Protein AF-0000000080632866 (afdb_homodimer)

Structure (mmCIF, N/CA/C/O backbone):
data_AF-0000000080632866-model_v1
#
loop_
_entity.id
_entity.type
_entity.pdbx_description
1 polymer 'DUF5652 domain-containing protein'
#
loop_
_atom_site.group_PDB
_atom_site.id
_atom_site.type_symbol
_atom_site.label_atom_id
_atom_site.label_alt_id
_atom_site.label_comp_id
_atom_site.label_asym_id
_atom_site.label_entity_id
_atom_site.label_seq_id
_atom_site.pdbx_PDB_ins_code
_atom_site.Cartn_x
_atom_site.Cartn_y
_atom_site.Cartn_z
_atom_site.occupancy
_atom_site.B_iso_or_equiv
_atom_site.auth_seq_id
_atom_site.auth_comp_id
_atom_site.auth_asym_id
_atom_site.auth_atom_id
_atom_site.pdbx_PDB_model_num
ATOM 1 N N . MET A 1 1 ? 4.949 -31.094 14.625 1 80.94 1 MET A N 1
ATOM 2 C CA . MET A 1 1 ? 5.113 -31.062 13.172 1 80.94 1 MET A CA 1
ATOM 3 C C . MET A 1 1 ? 3.766 -30.953 12.469 1 80.94 1 MET A C 1
ATOM 5 O O . MET A 1 1 ? 3.582 -30.109 11.594 1 80.94 1 MET A O 1
ATOM 9 N N . GLU A 1 2 ? 2.752 -31.531 13.078 1 89.69 2 GLU A N 1
ATOM 10 C CA . GLU A 1 2 ? 1.427 -31.5 12.469 1 89.69 2 GLU A CA 1
ATOM 11 C C . GLU A 1 2 ? 0.781 -30.125 12.602 1 89.69 2 GLU A C 1
ATOM 13 O O . GLU A 1 2 ? 0.167 -29.625 11.656 1 89.69 2 GLU A O 1
ATOM 18 N N . MET A 1 3 ? 1.021 -29.531 13.742 1 88.81 3 MET A N 1
ATOM 19 C CA . MET A 1 3 ? 0.455 -28.203 13.977 1 88.81 3 MET A CA 1
ATOM 20 C C . MET A 1 3 ? 1.074 -27.172 13.047 1 88.81 3 MET A C 1
ATOM 22 O O . MET A 1 3 ? 0.363 -26.359 12.469 1 88.81 3 MET A O 1
ATOM 26 N N . LEU A 1 4 ? 2.354 -27.188 12.906 1 86.12 4 LEU A N 1
ATOM 27 C CA . LEU A 1 4 ? 3.059 -26.25 12.047 1 86.12 4 LEU A CA 1
ATOM 28 C C . LEU A 1 4 ? 2.619 -26.406 10.594 1 86.12 4 LEU A C 1
ATOM 30 O O . LEU A 1 4 ? 2.477 -25.422 9.875 1 86.12 4 LEU A O 1
ATOM 34 N N . GLU A 1 5 ? 2.365 -27.625 10.227 1 89.19 5 GLU A N 1
ATOM 35 C CA . GLU A 1 5 ? 1.906 -27.891 8.867 1 89.19 5 GLU A CA 1
ATOM 36 C C . GLU A 1 5 ? 0.51 -27.328 8.633 1 89.19 5 GLU A C 1
ATOM 38 O O . GLU A 1 5 ? 0.219 -26.797 7.559 1 89.19 5 GLU A O 1
ATOM 43 N N . SER A 1 6 ? -0.252 -27.453 9.641 1 91.38 6 SER A N 1
ATOM 44 C CA . SER A 1 6 ? -1.602 -26.906 9.547 1 91.38 6 SER A CA 1
ATOM 45 C C . SER A 1 6 ? -1.576 -25.375 9.453 1 91.38 6 SER A C 1
ATOM 47 O O . SER A 1 6 ? -2.352 -24.781 8.703 1 91.38 6 SER A O 1
ATOM 49 N N . VAL A 1 7 ? -0.699 -24.766 10.156 1 87.69 7 VAL A N 1
ATOM 50 C CA . VAL A 1 7 ? -0.544 -23.312 10.141 1 87.69 7 VAL A CA 1
ATOM 51 C C . VAL A 1 7 ? -0.052 -22.859 8.766 1 87.69 7 VAL A C 1
ATOM 53 O O . VAL A 1 7 ? -0.586 -21.906 8.188 1 87.69 7 VAL A O 1
ATOM 56 N N . VAL A 1 8 ? 0.839 -23.578 8.312 1 88.38 8 VAL A N 1
ATOM 57 C CA . VAL A 1 8 ? 1.405 -23.25 7.012 1 88.38 8 VAL A CA 1
ATOM 58 C C . VAL A 1 8 ? 0.33 -23.375 5.934 1 88.38 8 VAL A C 1
ATOM 60 O O . VAL A 1 8 ? 0.218 -22.531 5.051 1 88.38 8 VAL A O 1
ATOM 63 N N . ALA A 1 9 ? -0.464 -24.406 6.02 1 90.12 9 ALA A N 1
ATOM 64 C CA . ALA A 1 9 ? -1.538 -24.625 5.055 1 90.12 9 ALA A CA 1
ATOM 65 C C . ALA A 1 9 ? -2.57 -23.5 5.113 1 90.12 9 ALA A C 1
ATOM 67 O O . ALA A 1 9 ? -3.062 -23.047 4.074 1 90.12 9 ALA A O 1
ATOM 68 N N . LEU A 1 10 ? -2.836 -23.109 6.285 1 89 10 LEU A N 1
ATOM 69 C CA . LEU A 1 10 ? -3.787 -22.016 6.473 1 89 10 LEU A CA 1
ATOM 70 C C . LEU A 1 10 ? -3.248 -20.719 5.875 1 89 10 LEU A C 1
ATOM 72 O O . LEU A 1 10 ? -3.969 -20.016 5.164 1 89 10 LEU A O 1
ATOM 76 N N . LEU A 1 11 ? -2.016 -20.422 6.117 1 89.5 11 LEU A N 1
ATOM 77 C CA . LEU A 1 11 ? -1.398 -19.203 5.59 1 89.5 11 LEU A CA 1
ATOM 78 C C . LEU A 1 11 ? -1.368 -19.234 4.066 1 89.5 11 LEU A C 1
ATOM 80 O O . LEU A 1 11 ? -1.639 -18.219 3.42 1 89.5 11 LEU A O 1
ATOM 84 N N . ASN A 1 12 ? -1.153 -20.375 3.588 1 89.88 12 ASN A N 1
ATOM 85 C CA . ASN A 1 12 ? -1.169 -20.531 2.137 1 89.88 12 ASN A CA 1
ATOM 86 C C . ASN A 1 12 ? -2.557 -20.266 1.561 1 89.88 12 ASN A C 1
ATOM 88 O O . ASN A 1 12 ? -2.695 -19.562 0.558 1 89.88 12 ASN A O 1
ATOM 92 N N . ALA A 1 13 ? -3.506 -20.797 2.217 1 90.44 13 ALA A N 1
ATOM 93 C CA . ALA A 1 13 ? -4.887 -20.672 1.759 1 90.44 13 ALA A CA 1
ATOM 94 C C . ALA A 1 13 ? -5.336 -19.203 1.782 1 90.44 13 ALA A C 1
ATOM 96 O O . ALA A 1 13 ? -6.047 -18.75 0.882 1 90.44 13 ALA A O 1
ATOM 97 N N . VAL A 1 14 ? -4.848 -18.469 2.717 1 89.31 14 VAL A N 1
ATOM 98 C CA . VAL A 1 14 ? -5.316 -17.109 2.943 1 89.31 14 VAL A CA 1
ATOM 99 C C . VAL A 1 14 ? -4.523 -16.141 2.066 1 89.31 14 VAL A C 1
ATOM 101 O O . VAL A 1 14 ? -5.098 -15.227 1.468 1 89.31 14 VAL A O 1
ATOM 104 N N . TYR A 1 15 ? -3.268 -16.359 1.931 1 91.94 15 TYR A N 1
ATOM 105 C CA . TYR A 1 15 ? -2.443 -15.289 1.382 1 91.94 15 TYR A CA 1
ATOM 106 C C . TYR A 1 15 ? -2.008 -15.609 -0.043 1 91.94 15 TYR A C 1
ATOM 108 O O . TYR A 1 15 ? -1.713 -14.703 -0.828 1 91.94 15 TYR A O 1
ATOM 116 N N . TRP A 1 16 ? -2.045 -16.938 -0.374 1 91.75 16 TRP A N 1
ATOM 117 C CA . TRP A 1 16 ? -1.505 -17.266 -1.689 1 91.75 16 TRP A CA 1
ATOM 118 C C . TRP A 1 16 ? -2.605 -17.75 -2.625 1 91.75 16 TRP A C 1
ATOM 120 O O . TRP A 1 16 ? -2.611 -17.422 -3.812 1 91.75 16 TRP A O 1
ATOM 130 N N . GLN A 1 17 ? -3.561 -18.406 -2.176 1 91.12 17 GLN A N 1
ATOM 131 C CA . GLN A 1 17 ? -4.582 -19.031 -3.008 1 91.12 17 GLN A CA 1
ATOM 132 C C . GLN A 1 17 ? -5.391 -17.984 -3.77 1 91.12 17 GLN A C 1
ATOM 134 O O . GLN A 1 17 ? -5.727 -18.188 -4.938 1 91.12 17 GLN A O 1
ATOM 139 N N . PRO A 1 18 ? -5.746 -16.875 -3.164 1 91.44 18 PRO A N 1
ATOM 140 C CA . PRO A 1 18 ? -6.461 -15.852 -3.93 1 91.44 18 PRO A CA 1
ATOM 141 C C . PRO A 1 18 ? -5.672 -15.367 -5.145 1 91.44 18 PRO A C 1
ATOM 143 O O . PRO A 1 18 ? -6.242 -15.18 -6.223 1 91.44 18 PRO A O 1
ATOM 146 N N . TRP A 1 19 ? -4.41 -15.195 -4.973 1 90.19 19 TRP A N 1
ATOM 147 C CA . TRP A 1 19 ? -3.562 -14.773 -6.082 1 90.19 19 TRP A CA 1
ATOM 148 C C . TRP A 1 19 ? -3.463 -15.875 -7.137 1 90.19 19 TRP A C 1
ATOM 150 O O . TRP A 1 19 ? -3.529 -15.594 -8.336 1 90.19 19 TRP A O 1
ATOM 160 N N . ALA A 1 20 ? -3.33 -17.125 -6.691 1 93.56 20 ALA A N 1
ATOM 161 C CA . ALA A 1 20 ? -3.271 -18.266 -7.598 1 93.56 20 ALA A CA 1
ATOM 162 C C . ALA A 1 20 ? -4.559 -18.391 -8.414 1 93.56 20 ALA A C 1
ATOM 164 O O . ALA A 1 20 ? -4.52 -18.719 -9.602 1 93.56 20 ALA A O 1
ATOM 165 N N . ALA A 1 21 ? -5.656 -18.125 -7.746 1 94.5 21 ALA A N 1
ATOM 166 C CA . ALA A 1 21 ? -6.949 -18.203 -8.422 1 94.5 21 ALA A CA 1
ATOM 167 C C . ALA A 1 21 ? -7.035 -17.172 -9.547 1 94.5 21 ALA A C 1
ATOM 169 O O . ALA A 1 21 ? -7.492 -17.484 -10.648 1 94.5 21 ALA A O 1
ATOM 170 N N . ILE A 1 22 ? -6.559 -16.031 -9.312 1 93.38 22 ILE A N 1
ATOM 171 C CA . ILE A 1 22 ? -6.578 -14.977 -10.32 1 93.38 22 ILE A CA 1
ATOM 172 C C . ILE A 1 22 ? -5.652 -15.359 -11.477 1 93.38 22 ILE A C 1
ATOM 174 O O . ILE A 1 22 ? -6.016 -15.219 -12.648 1 93.38 22 ILE A O 1
ATOM 178 N N . MET A 1 23 ? -4.52 -15.883 -11.133 1 91.5 23 MET A N 1
ATOM 179 C CA . MET A 1 23 ? -3.508 -16.219 -12.133 1 91.5 23 MET A CA 1
ATOM 180 C C . MET A 1 23 ? -3.947 -17.406 -12.977 1 91.5 23 MET A C 1
ATOM 182 O O . MET A 1 23 ? -3.4 -17.641 -14.055 1 91.5 23 MET A O 1
ATOM 186 N N . SER A 1 24 ? -4.891 -18.141 -12.453 1 94.44 24 SER A N 1
ATOM 187 C CA . SER A 1 24 ? -5.348 -19.328 -13.172 1 94.44 24 SER A CA 1
ATOM 188 C C . SER A 1 24 ? -6.395 -18.969 -14.219 1 94.44 24 SER A C 1
ATOM 190 O O . SER A 1 24 ? -6.77 -19.812 -15.039 1 94.44 24 SER A O 1
ATOM 192 N N . THR A 1 25 ? -6.871 -17.75 -14.172 1 95.19 25 THR A N 1
ATOM 193 C CA . THR A 1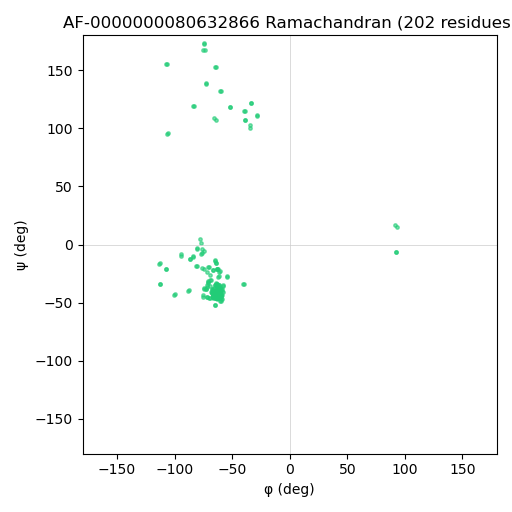 25 ? -7.797 -17.312 -15.211 1 95.19 25 THR A CA 1
ATOM 194 C C . THR A 1 25 ? -7.055 -17.062 -16.516 1 95.19 25 THR A C 1
ATOM 196 O O . THR A 1 25 ? -5.828 -17.141 -16.562 1 95.19 25 THR A O 1
ATOM 199 N N . ASP A 1 26 ? -7.73 -16.812 -17.5 1 93.88 26 ASP A N 1
ATOM 200 C CA . ASP A 1 26 ? -7.074 -16.484 -18.766 1 93.88 26 ASP A CA 1
ATOM 201 C C . ASP A 1 26 ? -6.297 -15.172 -18.656 1 93.88 26 ASP A C 1
ATOM 203 O O . ASP A 1 26 ? -6.641 -14.305 -17.844 1 93.88 26 ASP A O 1
ATOM 207 N N . PRO A 1 27 ? -5.262 -14.992 -19.438 1 91.12 27 PRO A N 1
ATOM 208 C CA . PRO A 1 27 ? -4.375 -13.836 -19.312 1 91.12 27 PRO A CA 1
ATOM 209 C C . PRO A 1 27 ? -5.117 -12.508 -19.453 1 91.12 27 PRO A C 1
ATOM 211 O O . PRO A 1 27 ? -4.758 -11.523 -18.797 1 91.12 27 PRO A O 1
ATOM 214 N N . TRP A 1 28 ? -6.105 -12.5 -20.297 1 92.31 28 TRP A N 1
ATOM 215 C CA . TRP A 1 28 ? -6.879 -11.273 -20.469 1 92.31 28 TRP A CA 1
ATOM 216 C C . TRP A 1 28 ? -7.598 -10.898 -19.172 1 92.31 28 TRP A C 1
ATOM 218 O O . TRP A 1 28 ? -7.559 -9.742 -18.75 1 92.31 28 TRP A O 1
ATOM 228 N N . THR A 1 29 ? -8.219 -11.852 -18.562 1 94.31 29 THR A N 1
ATOM 229 C CA . THR A 1 29 ? -8.945 -11.633 -17.312 1 94.31 29 THR A CA 1
ATOM 230 C C . THR A 1 29 ? -7.984 -11.273 -16.188 1 94.31 29 THR A C 1
ATOM 232 O O . THR A 1 29 ? -8.227 -10.32 -15.438 1 94.31 29 THR A O 1
ATOM 235 N N . ALA A 1 30 ? -6.891 -11.992 -16.094 1 94.44 30 ALA A N 1
ATOM 236 C CA . ALA A 1 30 ? -5.902 -11.727 -15.039 1 94.44 30 ALA A CA 1
ATOM 237 C C . ALA A 1 30 ? -5.336 -10.32 -15.164 1 94.44 30 ALA A C 1
ATOM 239 O O . ALA A 1 30 ? -5.203 -9.609 -14.172 1 94.44 30 ALA A O 1
ATOM 240 N N . ASN A 1 31 ? -5.039 -9.93 -16.406 1 93.75 31 ASN A N 1
ATOM 241 C CA . ASN A 1 31 ? -4.465 -8.609 -16.625 1 93.75 31 ASN A CA 1
ATOM 242 C C . ASN A 1 31 ? -5.488 -7.504 -16.391 1 93.75 31 ASN A C 1
ATOM 244 O O . ASN A 1 31 ? -5.141 -6.414 -15.93 1 93.75 31 ASN A O 1
ATOM 248 N N . LEU A 1 32 ? -6.746 -7.828 -16.688 1 94.69 32 LEU A N 1
ATOM 249 C CA . LEU A 1 32 ? -7.797 -6.863 -16.391 1 94.69 32 LEU A CA 1
ATOM 250 C C . LEU A 1 32 ? -7.91 -6.625 -14.891 1 94.69 32 LEU A C 1
ATOM 252 O O . LEU A 1 32 ? -8.023 -5.48 -14.453 1 94.69 32 LEU A O 1
ATOM 256 N N . VAL A 1 33 ? -7.91 -7.645 -14.086 1 94.69 33 VAL A N 1
ATOM 257 C CA . VAL A 1 33 ? -7.977 -7.535 -12.633 1 94.69 33 VAL A CA 1
ATOM 258 C C . VAL A 1 33 ? -6.785 -6.73 -12.117 1 94.69 33 VAL A C 1
ATOM 260 O O . VAL A 1 33 ? -6.949 -5.828 -11.297 1 94.69 33 VAL A O 1
ATOM 263 N N . MET A 1 34 ? -5.617 -7.02 -12.633 1 93.62 34 MET A N 1
ATOM 264 C CA . MET A 1 34 ? -4.41 -6.293 -12.25 1 93.62 34 MET A CA 1
ATOM 265 C C . MET A 1 34 ? -4.551 -4.809 -12.562 1 93.62 34 MET A C 1
ATOM 267 O O . MET A 1 34 ? -4.203 -3.959 -11.742 1 93.62 34 MET A O 1
ATOM 271 N N . ALA A 1 35 ? -5.109 -4.562 -13.773 1 94.81 35 ALA A N 1
ATOM 272 C CA . ALA A 1 35 ? -5.281 -3.174 -14.195 1 94.81 35 ALA A CA 1
ATOM 273 C C . ALA A 1 35 ? -6.199 -2.424 -13.234 1 94.81 35 ALA A C 1
ATOM 275 O O . ALA A 1 35 ? -5.922 -1.281 -12.867 1 94.81 35 ALA A O 1
ATOM 276 N N . ILE A 1 36 ? -7.238 -3.021 -12.836 1 96.19 36 ILE A N 1
ATOM 277 C CA . ILE A 1 36 ? -8.195 -2.398 -11.922 1 96.19 36 ILE A CA 1
ATOM 278 C C . ILE A 1 36 ? -7.531 -2.146 -10.57 1 96.19 36 ILE A C 1
ATOM 280 O O . ILE A 1 36 ? -7.629 -1.049 -10.023 1 96.19 36 ILE A O 1
ATOM 284 N N . LEU A 1 37 ? -6.812 -3.127 -10.031 1 93.5 37 LEU A N 1
ATOM 285 C CA . LEU A 1 37 ? -6.137 -2.994 -8.742 1 93.5 37 LEU A CA 1
ATOM 286 C C . LEU A 1 37 ? -5.086 -1.892 -8.797 1 93.5 37 LEU A C 1
ATOM 288 O O . LEU A 1 37 ? -4.977 -1.09 -7.863 1 93.5 37 LEU A O 1
ATOM 292 N N . LEU A 1 38 ? -4.383 -1.866 -9.875 1 94.38 38 LEU A N 1
ATOM 293 C CA . LEU A 1 38 ? -3.361 -0.836 -10.039 1 94.38 38 LEU A CA 1
ATOM 294 C C . LEU A 1 38 ? -3.994 0.549 -10.109 1 94.38 38 LEU A C 1
ATOM 296 O O . LEU A 1 38 ? -3.492 1.499 -9.508 1 94.38 38 LEU A O 1
ATOM 300 N N . MET A 1 39 ? -5.051 0.612 -10.883 1 96.62 39 MET A N 1
ATOM 301 C CA . MET A 1 39 ? -5.75 1.886 -11.016 1 96.62 39 MET A CA 1
ATOM 302 C C . MET A 1 39 ? -6.238 2.383 -9.656 1 96.62 39 MET A C 1
ATOM 304 O O . MET A 1 39 ? -6.059 3.553 -9.32 1 96.62 39 MET A O 1
ATOM 308 N N . LEU A 1 40 ? -6.836 1.568 -8.883 1 96.62 40 LEU A N 1
ATOM 309 C CA . LEU A 1 40 ? -7.316 1.938 -7.559 1 96.62 40 LEU A CA 1
ATOM 310 C C . LEU A 1 40 ? -6.156 2.354 -6.656 1 96.62 40 LEU A C 1
ATOM 312 O O . LEU A 1 40 ? -6.258 3.342 -5.926 1 96.62 40 LEU A O 1
ATOM 316 N N . LYS A 1 41 ? -5.066 1.653 -6.719 1 95 41 LYS A N 1
ATOM 317 C CA . LYS A 1 41 ? -3.879 1.997 -5.945 1 95 41 LYS A CA 1
ATOM 318 C C . LYS A 1 41 ? -3.361 3.383 -6.32 1 95 41 LYS A C 1
ATOM 320 O O . LYS A 1 41 ? -2.977 4.164 -5.449 1 95 41 LYS A O 1
ATOM 325 N N . LEU A 1 42 ? -3.367 3.662 -7.574 1 97 42 LEU A N 1
ATOM 326 C CA . LEU A 1 42 ? -2.887 4.957 -8.039 1 97 42 LEU A CA 1
ATOM 327 C C . LEU A 1 42 ? -3.807 6.082 -7.574 1 97 42 LEU A C 1
ATOM 329 O O . LEU A 1 42 ? -3.336 7.117 -7.102 1 97 42 LEU A O 1
ATOM 333 N N . ILE A 1 43 ? -5.043 5.863 -7.684 1 97.44 43 ILE A N 1
ATOM 334 C CA . ILE A 1 43 ? -6.02 6.879 -7.305 1 97.44 43 ILE A CA 1
ATOM 335 C C . ILE A 1 43 ? -5.938 7.137 -5.805 1 97.44 43 ILE A C 1
ATOM 337 O O . ILE A 1 43 ? -5.754 8.281 -5.375 1 97.44 43 ILE A O 1
ATOM 341 N N . PHE A 1 44 ? -6.012 6.086 -5.012 1 96.75 44 PHE A N 1
ATOM 342 C CA . PHE A 1 44 ? -6.039 6.254 -3.564 1 96.75 44 PHE A CA 1
ATOM 343 C C . PHE A 1 44 ? -4.668 6.66 -3.041 1 96.75 44 PHE A C 1
ATOM 345 O O . PHE A 1 44 ? -4.562 7.488 -2.131 1 96.75 44 PHE A O 1
ATOM 352 N N . GLY A 1 45 ? -3.619 6.078 -3.629 1 96.56 45 GLY A N 1
ATOM 353 C CA . GLY A 1 45 ? -2.277 6.516 -3.277 1 96.56 45 GLY A CA 1
ATOM 354 C C . GLY A 1 45 ? -2.025 7.98 -3.584 1 96.56 45 GLY A C 1
ATOM 355 O O . GLY A 1 45 ? -1.4 8.688 -2.791 1 96.56 45 GLY A O 1
ATOM 356 N N . GLY A 1 46 ? -2.516 8.391 -4.738 1 97.56 46 GLY A N 1
ATOM 357 C CA . GLY A 1 46 ? -2.412 9.797 -5.086 1 97.56 46 GLY A CA 1
ATOM 358 C C . GLY A 1 46 ? -3.125 10.711 -4.102 1 97.56 46 GLY A C 1
ATOM 359 O O . GLY A 1 46 ? -2.605 11.766 -3.738 1 97.56 46 GLY A O 1
ATOM 360 N N . TRP A 1 47 ? -4.266 10.25 -3.701 1 96.94 47 TRP A N 1
ATOM 361 C CA . TRP A 1 47 ? -5.027 11.039 -2.74 1 96.94 47 TRP A CA 1
ATOM 362 C C . TRP A 1 47 ? -4.301 11.125 -1.404 1 96.94 47 TRP A C 1
ATOM 364 O O . TRP A 1 47 ? -4.234 12.195 -0.793 1 96.94 47 TRP A O 1
ATOM 374 N N . VAL A 1 48 ? -3.729 10.047 -0.944 1 96.94 48 VAL A N 1
ATOM 375 C CA . VAL A 1 48 ? -2.99 9.984 0.313 1 96.94 48 VAL A CA 1
ATOM 376 C C . VAL A 1 48 ? -1.774 10.906 0.245 1 96.94 48 VAL A C 1
ATOM 378 O O . VAL A 1 48 ? -1.496 11.648 1.19 1 96.94 48 VAL A O 1
ATOM 381 N N . LEU A 1 49 ? -1.125 10.891 -0.872 1 96.88 49 LEU A N 1
ATOM 382 C CA . LEU A 1 49 ? 0.019 11.766 -1.085 1 96.88 49 LEU A CA 1
ATOM 383 C C . LEU A 1 49 ? -0.399 13.234 -1.004 1 96.88 49 LEU A C 1
ATOM 385 O O . LEU A 1 49 ? 0.243 14.031 -0.314 1 96.88 49 LEU A O 1
ATOM 389 N N . ALA A 1 50 ? -1.498 13.586 -1.653 1 96.06 50 ALA A N 1
ATOM 390 C CA . ALA A 1 50 ? -1.998 14.953 -1.686 1 96.06 50 ALA A CA 1
ATOM 391 C C . ALA A 1 50 ? -2.406 15.422 -0.291 1 96.06 50 ALA A C 1
ATOM 393 O O . ALA A 1 50 ? -2.154 16.578 0.084 1 96.06 50 ALA A O 1
ATOM 394 N N . LYS A 1 51 ? -2.977 14.5 0.353 1 94.5 51 LYS A N 1
ATOM 395 C CA . LYS A 1 51 ? -3.418 14.828 1.705 1 94.5 51 LYS A CA 1
ATOM 396 C C . LYS A 1 51 ? -2.232 15.172 2.602 1 94.5 51 LYS A C 1
ATOM 398 O O . LYS A 1 51 ? -2.355 15.984 3.518 1 94.5 51 LYS A O 1
ATOM 403 N N . GLY A 1 52 ? -1.104 14.516 2.371 1 93.69 52 GLY A N 1
ATOM 404 C CA . GLY A 1 52 ? 0.107 14.836 3.111 1 93.69 52 GLY A CA 1
ATOM 405 C C . GLY A 1 52 ? 0.831 16.062 2.572 1 93.69 52 GLY A C 1
ATOM 406 O O . GLY A 1 52 ? 1.862 16.453 3.111 1 93.69 52 GLY A O 1
ATOM 407 N N . GLY A 1 53 ? 0.31 16.609 1.474 1 93.88 53 GLY A N 1
ATOM 408 C CA . GLY A 1 53 ? 0.898 17.812 0.897 1 93.88 53 GLY A CA 1
ATOM 409 C C . GLY A 1 53 ? 1.92 17.516 -0.184 1 93.88 53 GLY A C 1
ATOM 410 O O . GLY A 1 53 ? 2.732 18.375 -0.53 1 93.88 53 GLY A O 1
ATOM 411 N N . ARG A 1 54 ? 1.89 16.25 -0.658 1 95.38 54 ARG A N 1
ATOM 412 C CA . ARG A 1 54 ? 2.822 15.852 -1.708 1 95.38 54 ARG A CA 1
ATOM 413 C C . ARG A 1 54 ? 2.107 15.711 -3.049 1 95.38 54 ARG A C 1
ATOM 415 O O . ARG A 1 54 ? 0.893 15.508 -3.094 1 95.38 54 ARG A O 1
ATOM 422 N N . SER A 1 55 ? 2.953 15.883 -4.125 1 97 55 SER A N 1
ATOM 423 C CA . SER A 1 55 ? 2.383 15.703 -5.457 1 97 55 SER A CA 1
ATOM 424 C C . SER A 1 55 ? 1.821 14.297 -5.637 1 97 55 SER A C 1
ATOM 426 O O . SER A 1 55 ? 2.496 13.312 -5.336 1 97 55 SER A O 1
ATOM 428 N N . PRO A 1 56 ? 0.657 14.188 -6.125 1 97.44 56 PRO A N 1
ATOM 429 C CA . PRO A 1 56 ? 0.078 12.867 -6.375 1 97.44 56 PRO A CA 1
ATOM 430 C C . PRO A 1 56 ? 0.834 12.086 -7.449 1 97.44 56 PRO A C 1
ATOM 432 O O . PRO A 1 56 ? 0.693 10.867 -7.543 1 97.44 56 PRO A O 1
ATOM 435 N N . LEU A 1 57 ? 1.69 12.68 -8.211 1 96.31 57 LEU A N 1
ATOM 436 C CA . LEU A 1 57 ? 2.441 12.039 -9.289 1 96.31 57 LEU A CA 1
ATOM 437 C C . LEU A 1 57 ? 3.426 11.016 -8.734 1 96.31 57 LEU A C 1
ATOM 439 O O . LEU A 1 57 ? 3.818 10.086 -9.43 1 96.31 57 LEU A O 1
ATOM 443 N N . TRP A 1 58 ? 3.754 11.188 -7.48 1 96.31 58 TRP A N 1
ATOM 444 C CA . TRP A 1 58 ? 4.641 10.211 -6.852 1 96.31 58 TRP A CA 1
ATOM 445 C C . TRP A 1 58 ? 3.994 8.828 -6.816 1 96.31 58 TRP A C 1
ATOM 447 O O . TRP A 1 58 ? 4.688 7.816 -6.695 1 96.31 58 TRP A O 1
ATOM 457 N N . ALA A 1 59 ? 2.654 8.781 -6.922 1 97 59 ALA A N 1
ATOM 458 C CA . ALA A 1 59 ? 1.947 7.504 -6.898 1 97 59 ALA A CA 1
ATOM 459 C C . ALA A 1 59 ? 2.332 6.641 -8.094 1 97 59 ALA A C 1
ATOM 461 O O . ALA A 1 59 ? 2.137 5.422 -8.078 1 97 59 ALA A O 1
ATOM 462 N N . LEU A 1 60 ? 2.965 7.188 -9.164 1 96.44 60 LEU A N 1
ATOM 463 C CA . LEU A 1 60 ? 3.375 6.445 -10.344 1 96.44 60 LEU A CA 1
ATOM 464 C C . LEU A 1 60 ? 4.41 5.383 -9.992 1 96.44 60 LEU A C 1
ATOM 466 O O . LEU A 1 60 ? 4.566 4.398 -10.719 1 96.44 60 LEU A O 1
ATOM 470 N N . VAL A 1 61 ? 5.09 5.547 -8.867 1 94.94 61 VAL A N 1
ATOM 471 C CA . VAL A 1 61 ? 6.047 4.555 -8.391 1 94.94 61 VAL A CA 1
ATOM 472 C C . VAL A 1 61 ? 5.332 3.227 -8.141 1 94.94 61 VAL A C 1
ATOM 474 O O . VAL A 1 61 ? 5.926 2.156 -8.297 1 94.94 61 VAL A O 1
ATOM 477 N N . LEU A 1 62 ? 3.975 3.309 -7.914 1 94.44 62 LEU A N 1
ATOM 478 C CA . LEU A 1 62 ? 3.191 2.125 -7.578 1 94.44 62 LEU A CA 1
ATOM 479 C C . LEU A 1 62 ? 2.949 1.268 -8.82 1 94.44 62 LEU A C 1
ATOM 481 O O . LEU A 1 62 ? 2.496 0.126 -8.711 1 94.44 62 LEU A O 1
ATOM 485 N N . LEU A 1 63 ? 3.373 1.707 -10 1 93.69 63 LEU A N 1
ATOM 486 C CA . LEU A 1 63 ? 3.275 0.931 -11.234 1 93.69 63 LEU A CA 1
ATOM 487 C C . LEU A 1 63 ? 4.336 -0.164 -11.273 1 93.69 63 LEU A C 1
ATOM 489 O O . LEU A 1 63 ? 4.207 -1.136 -12.016 1 93.69 63 LEU A O 1
ATOM 493 N N . ILE A 1 64 ? 5.312 0.079 -10.477 1 90.56 64 ILE A N 1
ATOM 494 C CA . ILE A 1 64 ? 6.367 -0.924 -10.398 1 90.56 64 ILE A CA 1
ATOM 495 C C . ILE A 1 64 ? 5.965 -2.016 -9.406 1 90.56 64 ILE A C 1
ATOM 497 O O . ILE A 1 64 ? 5.672 -1.731 -8.242 1 90.56 64 ILE A O 1
ATOM 501 N N . ASN A 1 65 ? 5.859 -3.271 -9.906 1 88.94 65 ASN A N 1
ATOM 502 C CA . ASN A 1 65 ? 5.484 -4.41 -9.07 1 88.94 65 ASN A CA 1
ATOM 503 C C . ASN A 1 65 ? 6.359 -4.508 -7.828 1 88.94 65 ASN A C 1
ATOM 505 O O . ASN A 1 65 ? 7.586 -4.57 -7.93 1 88.94 65 ASN A O 1
ATOM 509 N N . GLY A 1 66 ? 5.707 -4.391 -6.645 1 83.25 66 GLY A N 1
ATOM 510 C CA . GLY A 1 66 ? 6.43 -4.516 -5.387 1 83.25 66 GLY A CA 1
ATOM 511 C C . GLY A 1 66 ? 6.918 -3.186 -4.844 1 83.25 66 GLY A C 1
ATOM 512 O O . GLY A 1 66 ? 7.457 -3.123 -3.738 1 83.25 66 GLY A O 1
ATOM 513 N N . ALA A 1 67 ? 6.773 -2.129 -5.57 1 90.62 67 ALA A N 1
ATOM 514 C CA . ALA A 1 67 ? 7.277 -0.828 -5.141 1 90.62 67 ALA A CA 1
ATOM 515 C C . ALA A 1 67 ? 6.375 -0.213 -4.078 1 90.62 67 ALA A C 1
ATOM 517 O O . ALA A 1 67 ? 6.703 0.823 -3.496 1 90.62 67 ALA A O 1
ATOM 518 N N . ASP A 1 68 ? 5.258 -0.847 -3.85 1 91.12 68 ASP A N 1
ATOM 519 C CA . ASP A 1 68 ? 4.32 -0.308 -2.869 1 91.12 68 ASP A CA 1
ATOM 520 C C . ASP A 1 68 ? 4.953 -0.243 -1.482 1 91.12 68 ASP A C 1
ATOM 522 O O . ASP A 1 68 ? 4.758 0.728 -0.749 1 91.12 68 ASP A O 1
ATOM 526 N N . ILE A 1 69 ? 5.77 -1.173 -1.193 1 91.5 69 ILE A N 1
ATOM 527 C CA . ILE A 1 69 ? 6.434 -1.213 0.105 1 91.5 69 ILE A CA 1
ATOM 528 C C . ILE A 1 69 ? 7.488 -0.109 0.179 1 91.5 69 ILE A C 1
ATOM 530 O O . ILE A 1 69 ? 7.586 0.597 1.186 1 91.5 69 ILE A O 1
ATOM 534 N N . LEU A 1 70 ? 8.227 -0.013 -0.875 1 92.69 70 LEU A N 1
ATOM 535 C CA . LEU A 1 70 ? 9.227 1.048 -0.935 1 92.69 70 LEU A CA 1
ATOM 536 C C . LEU A 1 70 ? 8.57 2.42 -0.876 1 92.69 70 LEU A C 1
ATOM 538 O O . LEU A 1 70 ? 9.07 3.33 -0.214 1 92.69 70 LEU A O 1
ATOM 542 N N . ALA A 1 71 ? 7.496 2.57 -1.558 1 95.62 71 ALA A N 1
ATOM 543 C CA . ALA A 1 71 ? 6.746 3.822 -1.558 1 95.62 71 ALA A CA 1
ATOM 544 C C . ALA A 1 71 ? 6.23 4.156 -0.16 1 95.62 71 ALA A C 1
ATOM 546 O O . ALA A 1 71 ? 6.312 5.301 0.283 1 95.62 71 ALA A O 1
ATOM 547 N N . MET A 1 72 ? 5.746 3.16 0.464 1 94.62 72 MET A N 1
ATOM 548 C CA . MET A 1 72 ? 5.266 3.367 1.828 1 94.62 72 MET A CA 1
ATOM 549 C C . MET A 1 72 ? 6.418 3.732 2.76 1 94.62 72 MET A C 1
ATOM 551 O O . MET A 1 72 ? 6.277 4.609 3.613 1 94.62 72 MET A O 1
ATOM 555 N N . TRP A 1 73 ? 7.543 3.027 2.539 1 95.69 73 TRP A N 1
ATOM 556 C CA . TRP A 1 73 ? 8.742 3.336 3.312 1 95.69 73 TRP A CA 1
ATOM 557 C C . TRP A 1 73 ? 9.18 4.777 3.082 1 95.69 73 TRP A C 1
ATOM 559 O O . TRP A 1 73 ? 9.375 5.535 4.039 1 95.69 73 TRP A O 1
ATOM 569 N N . LEU A 1 74 ? 9.258 5.164 1.887 1 95.94 74 LEU A N 1
ATOM 570 C CA . LEU A 1 74 ? 9.656 6.523 1.534 1 95.94 74 LEU A CA 1
ATOM 571 C C . LEU A 1 74 ? 8.672 7.539 2.094 1 95.94 74 LEU A C 1
ATOM 573 O O . LEU A 1 74 ? 9.078 8.539 2.693 1 95.94 74 LEU A O 1
ATOM 577 N N . TYR A 1 75 ? 7.445 7.234 1.909 1 96.5 75 TYR A N 1
ATOM 578 C CA . TYR A 1 75 ? 6.406 8.156 2.35 1 96.5 75 TYR A CA 1
ATOM 579 C C . TYR A 1 75 ? 6.414 8.305 3.867 1 96.5 75 TYR A C 1
ATOM 581 O O . TYR A 1 75 ? 6.094 9.375 4.395 1 96.5 75 TYR A O 1
ATOM 589 N N . ALA A 1 76 ? 6.699 7.297 4.547 1 94.25 76 ALA A N 1
ATOM 590 C CA . ALA A 1 76 ? 6.777 7.336 6.004 1 94.25 76 ALA A CA 1
ATOM 591 C C . ALA A 1 76 ? 7.867 8.289 6.469 1 94.25 76 ALA A C 1
ATOM 593 O O . ALA A 1 76 ? 7.754 8.898 7.539 1 94.25 76 ALA A O 1
ATOM 594 N N . TYR A 1 77 ? 8.883 8.484 5.684 1 94.44 77 TYR A N 1
ATOM 595 C CA . TYR A 1 77 ? 10.039 9.188 6.219 1 94.44 77 TYR A CA 1
ATOM 596 C C . TYR A 1 77 ? 10.211 10.547 5.547 1 94.44 77 TYR A C 1
ATOM 598 O O . TYR A 1 77 ? 10.93 11.414 6.055 1 94.44 77 TYR A O 1
ATOM 606 N N . ILE A 1 78 ? 9.562 10.742 4.445 1 94.25 78 ILE A N 1
ATOM 607 C CA . ILE A 1 78 ? 9.688 12.039 3.795 1 94.25 78 ILE A CA 1
ATOM 608 C C . ILE A 1 78 ? 8.867 13.078 4.559 1 94.25 78 ILE A C 1
ATOM 610 O O . ILE A 1 78 ? 8.109 12.742 5.473 1 94.25 78 ILE A O 1
ATOM 614 N N . ARG A 1 79 ? 9.078 14.383 4.238 1 92.56 79 ARG A N 1
ATOM 615 C CA . ARG A 1 79 ? 8.328 15.484 4.844 1 92.56 79 ARG A CA 1
ATOM 616 C C . ARG A 1 79 ? 6.895 15.516 4.32 1 92.56 79 ARG A C 1
ATOM 618 O O . ARG A 1 79 ? 6.652 15.281 3.137 1 92.56 79 ARG A O 1
ATOM 625 N N . TRP A 1 80 ? 6.043 15.766 5.277 1 93.75 80 TRP A N 1
ATOM 626 C CA . TRP A 1 80 ? 4.641 16.016 4.965 1 93.75 80 TRP A CA 1
ATOM 627 C C . TRP A 1 80 ? 4.309 17.5 5.137 1 93.75 80 TRP A C 1
ATOM 629 O O . TRP A 1 80 ? 3.994 17.953 6.242 1 93.75 80 TRP A O 1
ATOM 639 N N . PRO A 1 81 ? 4.344 18.266 4.176 1 91.06 81 PRO A N 1
ATOM 640 C CA . PRO A 1 81 ? 4.215 19.719 4.332 1 91.06 81 PRO A CA 1
ATOM 641 C C . PRO A 1 81 ? 2.955 20.125 5.094 1 91.06 81 PRO A C 1
ATOM 643 O O . PRO A 1 81 ? 2.959 21.125 5.812 1 91.06 81 PRO A O 1
ATOM 646 N N . PHE A 1 82 ? 1.975 19.344 5.027 1 88 82 PHE A N 1
ATOM 647 C CA . PHE A 1 82 ? 0.726 19.734 5.672 1 88 82 PHE A CA 1
ATOM 648 C C . PHE A 1 82 ? 0.719 19.312 7.137 1 88 82 PHE A C 1
ATOM 650 O O . PHE A 1 82 ? -0.12 19.766 7.918 1 88 82 PHE A O 1
ATOM 657 N N . VAL A 1 83 ? 1.635 18.5 7.52 1 82.44 83 VAL A N 1
ATOM 658 C CA . VAL A 1 83 ? 1.775 18.078 8.906 1 82.44 83 VAL A CA 1
ATOM 659 C C . VAL A 1 83 ? 2.885 18.875 9.586 1 82.44 83 VAL A C 1
ATOM 661 O O . VAL A 1 83 ? 2.744 19.297 10.734 1 82.44 83 VAL A O 1
ATOM 664 N N . ASP A 1 84 ? 3.922 19.016 8.867 1 77.81 84 ASP A N 1
ATOM 665 C CA . ASP A 1 84 ? 5.125 19.625 9.438 1 77.81 84 ASP A CA 1
ATOM 666 C C . ASP A 1 84 ? 4.984 21.141 9.531 1 77.81 84 ASP A C 1
ATOM 668 O O . ASP A 1 84 ? 5.871 21.812 10.055 1 77.81 84 ASP A O 1
ATOM 672 N N . ARG A 1 85 ? 3.904 21.609 9.156 1 65.25 85 ARG A N 1
ATOM 673 C CA . ARG A 1 85 ? 3.689 23.047 9.297 1 65.25 85 ARG A CA 1
ATOM 674 C C . ARG A 1 85 ? 3.693 23.453 10.766 1 65.25 85 ARG A C 1
ATOM 676 O O . ARG A 1 85 ? 3.16 22.75 11.617 1 65.25 85 ARG A O 1
ATOM 683 N N . ALA A 1 86 ? 4.785 24.125 11.172 1 59.84 86 ALA A N 1
ATOM 684 C CA . ALA A 1 86 ? 4.945 24.703 12.5 1 59.84 86 ALA A CA 1
ATOM 685 C C . ALA A 1 86 ? 3.633 25.312 12.992 1 59.84 86 ALA A C 1
ATOM 687 O O . ALA A 1 86 ? 2.891 25.922 12.219 1 59.84 86 ALA A O 1
ATOM 688 N N . PRO A 1 87 ? 3.115 24.578 14.18 1 54.69 87 PRO A N 1
ATOM 689 C CA . PRO A 1 87 ? 1.925 25.234 14.711 1 54.69 87 PRO A CA 1
ATOM 690 C C . PRO A 1 87 ? 2.025 26.766 14.664 1 54.69 87 PRO A C 1
ATOM 692 O O . PRO A 1 87 ? 3.111 27.328 14.844 1 54.69 87 PRO A O 1
ATOM 695 N N . ALA A 1 88 ? 1.277 27.328 13.766 1 51.66 88 ALA A N 1
ATOM 696 C CA . ALA A 1 88 ? 1.286 28.781 13.75 1 51.66 88 ALA A CA 1
ATOM 697 C C . ALA A 1 88 ? 1.428 29.359 15.156 1 51.66 88 ALA A C 1
ATOM 699 O O . ALA A 1 88 ? 0.839 28.828 16.109 1 51.66 88 ALA A O 1
ATOM 700 N N . ARG A 1 89 ? 2.613 29.781 15.531 1 54.53 89 ARG A N 1
ATOM 701 C CA . ARG A 1 89 ? 2.746 30.469 16.812 1 54.53 89 ARG A CA 1
ATOM 702 C C . ARG A 1 89 ? 1.448 31.188 17.188 1 54.53 89 ARG A C 1
ATOM 704 O O . ARG A 1 89 ? 0.835 31.844 16.344 1 54.53 89 ARG A O 1
ATOM 711 N N . PRO A 1 90 ? 0.765 30.641 18.281 1 55.78 90 PRO A N 1
ATOM 712 C CA . PRO A 1 90 ? -0.464 31.344 18.672 1 55.78 90 PRO A CA 1
ATOM 713 C C . PRO A 1 90 ? -0.379 32.844 18.453 1 55.78 90 PRO A C 1
ATOM 715 O O . PRO A 1 90 ? 0.67 33.469 18.688 1 55.78 90 PRO A O 1
ATOM 718 N N . ALA A 1 91 ? -1.269 33.375 17.672 1 56.75 91 ALA A N 1
ATOM 719 C CA . ALA A 1 91 ? -1.326 34.781 17.297 1 56.75 91 ALA A CA 1
ATOM 720 C C . ALA A 1 91 ? -0.993 35.688 18.484 1 56.75 91 ALA A C 1
ATOM 722 O O . ALA A 1 91 ? -0.333 36.719 18.312 1 56.75 91 ALA A O 1
ATOM 723 N N . ALA A 1 92 ? -1.361 35.281 19.656 1 65.38 92 ALA A N 1
ATOM 724 C CA . ALA A 1 92 ? -1.142 36.062 20.859 1 65.38 92 ALA A CA 1
ATOM 725 C C . ALA A 1 92 ? 0.348 36.188 21.172 1 65.38 92 ALA A C 1
ATOM 727 O O . ALA A 1 92 ? 0.824 37.281 21.531 1 65.38 92 ALA A O 1
ATOM 728 N N . GLU A 1 93 ? 0.941 35.062 20.953 1 71.06 93 GLU A N 1
ATOM 729 C CA . GLU A 1 93 ? 2.371 35.094 21.25 1 71.06 93 GLU A CA 1
ATOM 730 C C . GLU A 1 93 ? 3.123 35.969 20.25 1 71.06 93 GLU A C 1
ATOM 732 O O . GLU A 1 93 ? 4.07 36.656 20.609 1 71.06 93 GLU A O 1
ATOM 737 N N . SER A 1 94 ? 2.719 35.938 19.125 1 67.06 94 SER A N 1
ATOM 738 C CA . SER A 1 94 ? 3.336 36.75 18.078 1 67.06 94 SER A CA 1
ATOM 739 C C . SER A 1 94 ? 3.068 38.219 18.312 1 67.06 94 SER A C 1
ATOM 741 O O . SER A 1 94 ? 3.934 39.062 18.062 1 67.06 94 SER A O 1
ATOM 743 N N . ALA A 1 95 ? 1.912 38.562 18.922 1 70.56 95 ALA A N 1
ATOM 744 C CA . ALA A 1 95 ? 1.549 39.969 19.234 1 70.56 95 ALA A CA 1
ATOM 745 C C . ALA A 1 95 ? 2.338 40.469 20.422 1 70.56 95 ALA A C 1
ATOM 747 O O . ALA A 1 95 ? 2.832 41.625 20.406 1 70.56 95 ALA A O 1
ATOM 748 N N . VAL A 1 96 ? 2.41 39.688 21.375 1 72.62 96 VAL A N 1
ATOM 749 C CA . VAL A 1 96 ? 3.143 40.062 22.578 1 72.62 96 VAL A CA 1
ATOM 750 C C . VAL A 1 96 ? 4.605 40.344 22.234 1 72.62 96 VAL A C 1
ATOM 752 O O . VAL A 1 96 ? 5.199 41.312 22.688 1 72.62 96 VAL A O 1
ATOM 755 N N . ALA A 1 97 ? 5.148 39.594 21.359 1 79.88 97 ALA A N 1
ATOM 756 C CA . ALA A 1 97 ? 6.547 39.719 20.953 1 79.88 97 ALA A CA 1
ATOM 757 C C . ALA A 1 97 ? 6.746 41 20.109 1 79.88 97 ALA A C 1
ATOM 759 O O . ALA A 1 97 ? 7.754 41.688 20.266 1 79.88 97 ALA A O 1
ATOM 760 N N . ALA A 1 98 ? 5.758 41.219 19.375 1 79.44 98 ALA A N 1
ATOM 761 C CA . ALA A 1 98 ? 5.84 42.438 18.531 1 79.44 98 ALA A CA 1
ATOM 762 C C . ALA A 1 98 ? 5.758 43.688 19.391 1 79.44 98 ALA A C 1
ATOM 764 O O . ALA A 1 98 ? 6.484 44.656 19.141 1 79.44 98 ALA A O 1
ATOM 765 N N . ASP A 1 99 ? 4.746 43.688 20.359 1 70.56 99 ASP A N 1
ATOM 766 C CA . ASP A 1 99 ? 4.574 44.812 21.266 1 70.56 99 ASP A CA 1
ATOM 767 C C . ASP A 1 99 ? 5.828 45.062 22.094 1 70.56 99 ASP A C 1
ATOM 769 O O . ASP A 1 99 ? 6.254 46.188 22.281 1 70.56 99 ASP A O 1
ATOM 773 N N . ALA A 1 100 ? 6.484 44.062 22.516 1 84.94 100 ALA A N 1
ATOM 774 C CA . ALA A 1 100 ? 7.707 44.188 23.312 1 84.94 100 ALA A CA 1
ATOM 775 C C . ALA A 1 100 ? 8.867 44.688 22.469 1 84.94 100 ALA A C 1
ATOM 777 O O . ALA A 1 100 ? 9.797 45.312 22.984 1 84.94 100 ALA A O 1
ATOM 778 N N . GLY A 1 101 ? 8.688 44.438 21.219 1 71.5 101 GLY A N 1
ATOM 779 C CA . GLY A 1 101 ? 9.742 44.875 20.344 1 71.5 101 GLY A CA 1
ATOM 780 C C . GLY A 1 101 ? 9.633 46.344 20 1 71.5 101 GLY A C 1
ATOM 781 O O . GLY A 1 101 ? 10.547 46.938 19.391 1 71.5 101 GLY A O 1
ATOM 782 N N . THR A 1 102 ? 8.5 46.906 20.188 1 76.19 102 THR A N 1
ATOM 783 C CA . THR A 1 102 ? 8.305 48.312 19.859 1 76.19 102 THR A CA 1
ATOM 784 C C . THR A 1 102 ? 8.531 49.188 21.094 1 76.19 102 THR A C 1
ATOM 786 O O . THR A 1 102 ? 8.578 50.438 20.984 1 76.19 102 THR A O 1
ATOM 789 N N . ASP A 1 103 ? 8.695 48.688 22.234 1 58.56 103 ASP A N 1
ATOM 790 C CA . ASP A 1 103 ? 9.125 49.531 23.359 1 58.56 103 ASP A CA 1
ATOM 791 C C . ASP A 1 103 ? 10.641 49.594 23.453 1 58.56 103 ASP A C 1
ATOM 793 O O . ASP A 1 103 ? 11.336 48.625 23.125 1 58.56 103 ASP A O 1
ATOM 797 N N . MET B 1 1 ? -3.414 -7.945 -33.562 1 81.25 1 MET B N 1
ATOM 798 C CA . MET B 1 1 ? -3.535 -9.086 -32.656 1 81.25 1 MET B CA 1
ATOM 799 C C . MET B 1 1 ? -2.174 -9.477 -32.094 1 81.25 1 MET B C 1
ATOM 801 O O . MET B 1 1 ? -2.021 -9.633 -30.875 1 81.25 1 MET B O 1
ATOM 805 N N . GLU B 1 2 ? -1.121 -9.281 -32.906 1 89.75 2 GLU B N 1
ATOM 806 C CA . GLU B 1 2 ? 0.219 -9.648 -32.469 1 89.75 2 GLU B CA 1
ATOM 807 C C . GLU B 1 2 ? 0.759 -8.656 -31.438 1 89.75 2 GLU B C 1
ATOM 809 O O . GLU B 1 2 ? 1.365 -9.047 -30.438 1 89.75 2 GLU B O 1
ATOM 814 N N . MET B 1 3 ? 0.444 -7.414 -31.672 1 88.88 3 MET B N 1
ATOM 815 C CA . MET B 1 3 ? 0.907 -6.375 -30.766 1 88.88 3 MET B CA 1
ATOM 816 C C . MET B 1 3 ? 0.246 -6.516 -29.391 1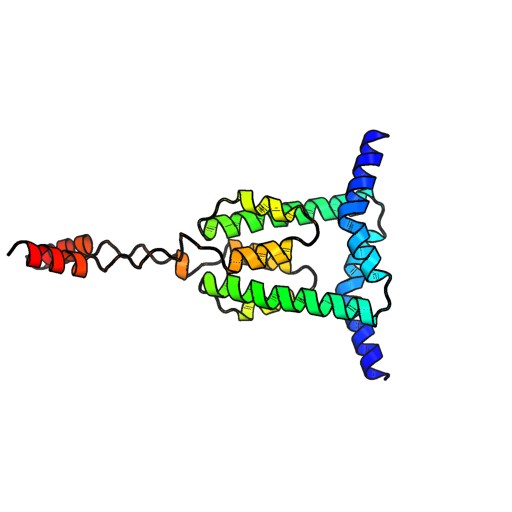 88.88 3 MET B C 1
ATOM 818 O O . MET B 1 3 ? 0.912 -6.406 -28.359 1 88.88 3 MET B O 1
ATOM 822 N N . LEU B 1 4 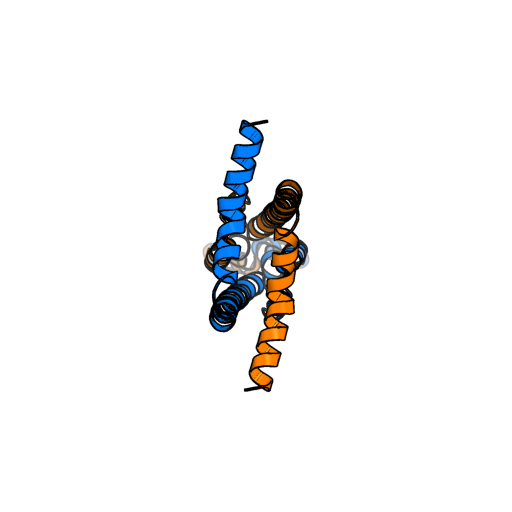? -1.023 -6.723 -29.359 1 86.25 4 LEU B N 1
ATOM 823 C CA . LEU B 1 4 ? -1.766 -6.871 -28.109 1 86.25 4 LEU B CA 1
ATOM 824 C C . LEU B 1 4 ? -1.269 -8.078 -27.312 1 86.25 4 LEU B C 1
ATOM 826 O O . LEU B 1 4 ? -1.181 -8.023 -26.094 1 86.25 4 LEU B O 1
ATOM 830 N N . GLU B 1 5 ? -0.922 -9.094 -28.047 1 89.31 5 GLU B N 1
ATOM 831 C CA . GLU B 1 5 ? -0.401 -10.297 -27.406 1 89.31 5 GLU B CA 1
ATOM 832 C C . GLU B 1 5 ? 0.959 -10.031 -26.766 1 89.31 5 GLU B C 1
ATOM 834 O O . GLU B 1 5 ? 1.248 -10.539 -25.672 1 89.31 5 GLU B O 1
ATOM 839 N N . SER B 1 6 ? 1.706 -9.266 -27.469 1 91.5 6 SER B N 1
ATOM 840 C CA . SER B 1 6 ? 3.016 -8.914 -26.922 1 91.5 6 SER B CA 1
ATOM 841 C C . SER B 1 6 ? 2.885 -8.055 -25.672 1 91.5 6 SER B C 1
ATOM 843 O O . SER B 1 6 ? 3.641 -8.227 -24.719 1 91.5 6 SER B O 1
ATOM 845 N N . VAL B 1 7 ? 1.938 -7.18 -25.641 1 87.81 7 VAL B N 1
ATOM 846 C CA . VAL B 1 7 ? 1.681 -6.312 -24.5 1 87.81 7 VAL B CA 1
ATOM 847 C C . VAL B 1 7 ? 1.203 -7.152 -23.312 1 87.81 7 VAL B C 1
ATOM 849 O O . VAL B 1 7 ? 1.689 -6.988 -22.188 1 87.81 7 VAL B O 1
ATOM 852 N N . VAL B 1 8 ? 0.374 -8.008 -23.641 1 88.44 8 VAL B N 1
ATOM 853 C CA . VAL B 1 8 ? -0.171 -8.875 -22.594 1 88.44 8 VAL B CA 1
ATOM 854 C C . VAL B 1 8 ? 0.943 -9.734 -22 1 88.44 8 VAL B C 1
ATOM 856 O O . VAL B 1 8 ? 1.022 -9.898 -20.781 1 88.44 8 VAL B O 1
ATOM 859 N N . ALA B 1 9 ? 1.804 -10.227 -22.828 1 90.19 9 ALA B N 1
ATOM 860 C CA . ALA B 1 9 ? 2.922 -11.047 -22.375 1 90.19 9 ALA B CA 1
ATOM 861 C C . ALA B 1 9 ? 3.869 -10.242 -21.484 1 90.19 9 ALA B C 1
ATOM 863 O O . ALA B 1 9 ? 4.363 -10.75 -20.484 1 90.19 9 ALA B O 1
ATOM 864 N N . LEU B 1 10 ? 4.078 -9.062 -21.891 1 89.19 10 LEU B N 1
ATOM 865 C CA . LEU B 1 10 ? 4.941 -8.18 -21.109 1 89.19 10 LEU B CA 1
ATOM 866 C C . LEU B 1 10 ? 4.332 -7.895 -19.75 1 89.19 10 LEU B C 1
ATOM 868 O O . LEU B 1 10 ? 5.023 -7.969 -18.719 1 89.19 10 LEU B O 1
ATOM 872 N N . LEU B 1 11 ? 3.076 -7.598 -19.688 1 89.69 11 LEU B N 1
ATOM 873 C CA . LEU B 1 11 ? 2.393 -7.312 -18.438 1 89.69 11 LEU B CA 1
ATOM 874 C C . LEU B 1 11 ? 2.414 -8.531 -17.516 1 89.69 11 LEU B C 1
ATOM 876 O O . LEU B 1 11 ? 2.637 -8.398 -16.312 1 89.69 11 LEU B O 1
ATOM 880 N N . ASN B 1 12 ? 2.277 -9.625 -18.141 1 90.06 12 ASN B N 1
ATOM 881 C CA . ASN B 1 12 ? 2.35 -10.859 -17.359 1 90.06 12 ASN B CA 1
ATOM 882 C C . ASN B 1 12 ? 3.734 -11.055 -16.75 1 90.06 12 ASN B C 1
ATOM 884 O O . ASN B 1 12 ? 3.855 -11.406 -15.57 1 90.06 12 ASN B O 1
ATOM 888 N N . ALA B 1 13 ? 4.703 -10.797 -17.531 1 90.62 13 ALA B N 1
ATOM 889 C CA . ALA B 1 13 ? 6.086 -10.984 -17.094 1 90.62 13 ALA B CA 1
ATOM 890 C C . ALA B 1 13 ? 6.43 -10.039 -15.945 1 90.62 13 ALA B C 1
ATOM 892 O O . ALA B 1 13 ? 7.137 -10.422 -15.008 1 90.62 13 ALA B O 1
ATOM 893 N N . VAL B 1 14 ? 5.863 -8.891 -15.953 1 89.5 14 VAL B N 1
ATOM 894 C CA . VAL B 1 14 ? 6.227 -7.848 -15.008 1 89.5 14 VAL B CA 1
ATOM 895 C C . VAL B 1 14 ? 5.398 -7.992 -13.734 1 89.5 14 VAL B C 1
ATOM 897 O O . VAL B 1 14 ? 5.922 -7.863 -12.625 1 89.5 14 VAL B O 1
ATOM 900 N N . TYR B 1 15 ? 4.168 -8.312 -13.875 1 92 15 TYR B N 1
ATOM 901 C CA . TYR B 1 15 ? 3.287 -8.141 -12.727 1 92 15 TYR B CA 1
ATOM 902 C C . TYR B 1 15 ? 2.912 -9.484 -12.117 1 92 15 TYR B C 1
ATOM 904 O O . TYR B 1 15 ? 2.568 -9.562 -10.938 1 92 15 TYR B O 1
ATOM 912 N N . TRP B 1 16 ? 3.051 -10.57 -12.961 1 91.56 16 TRP B N 1
ATOM 913 C CA . TRP B 1 16 ? 2.572 -11.836 -12.43 1 91.56 16 TRP B CA 1
ATOM 914 C C . TRP B 1 16 ? 3.73 -12.805 -12.203 1 91.56 16 TRP B C 1
ATOM 916 O O . TRP B 1 16 ? 3.754 -13.539 -11.219 1 91.56 16 TRP B O 1
ATOM 926 N N . GLN B 1 17 ? 4.715 -12.797 -12.969 1 91.12 17 GLN B N 1
ATOM 927 C CA . GLN B 1 17 ? 5.801 -13.766 -12.914 1 91.12 17 GLN B CA 1
ATOM 928 C C . GLN B 1 17 ? 6.559 -13.672 -11.594 1 91.12 17 GLN B C 1
ATOM 930 O O . GLN B 1 17 ? 6.934 -14.695 -11.016 1 91.12 17 GLN B O 1
ATOM 935 N N . PRO B 1 18 ? 6.82 -12.492 -11.07 1 91.5 18 PRO B N 1
ATOM 936 C CA . PRO B 1 18 ? 7.492 -12.422 -9.773 1 91.5 18 PRO B CA 1
ATOM 937 C C . PRO B 1 18 ? 6.707 -13.133 -8.664 1 91.5 18 PRO B C 1
ATOM 939 O O . PRO B 1 18 ? 7.293 -13.828 -7.836 1 91.5 18 PRO B O 1
ATOM 942 N N . TRP B 1 19 ? 5.434 -12.977 -8.68 1 90.19 19 TRP B N 1
ATOM 943 C CA . TRP B 1 19 ? 4.594 -13.648 -7.691 1 90.19 19 TRP B CA 1
ATOM 944 C C . TRP B 1 19 ? 4.59 -15.156 -7.91 1 90.19 19 TRP B C 1
ATOM 946 O O . TRP B 1 19 ? 4.668 -15.93 -6.953 1 90.19 19 TRP B O 1
ATOM 956 N N . ALA B 1 20 ? 4.52 -15.578 -9.18 1 93.5 20 ALA B N 1
ATOM 957 C CA . ALA B 1 20 ? 4.562 -17 -9.523 1 93.5 20 ALA B CA 1
ATOM 958 C C . ALA B 1 20 ? 5.875 -17.625 -9.078 1 93.5 20 ALA B C 1
ATOM 960 O O . ALA B 1 20 ? 5.891 -18.766 -8.602 1 93.5 20 ALA B O 1
ATOM 961 N N . ALA B 1 21 ? 6.934 -16.875 -9.242 1 94.62 21 ALA B N 1
ATOM 962 C CA . ALA B 1 21 ? 8.25 -17.375 -8.836 1 94.62 21 ALA B CA 1
ATOM 963 C C . ALA B 1 21 ? 8.297 -17.625 -7.336 1 94.62 21 ALA B C 1
ATOM 965 O O . ALA B 1 21 ? 8.805 -18.656 -6.891 1 94.62 21 ALA B O 1
ATOM 966 N N . ILE B 1 22 ? 7.738 -16.781 -6.59 1 93.31 22 ILE B N 1
ATOM 967 C CA . ILE B 1 22 ? 7.715 -16.938 -5.141 1 93.31 22 ILE B CA 1
ATOM 968 C C . ILE B 1 22 ? 6.844 -18.125 -4.762 1 93.31 22 ILE B C 1
ATOM 970 O O . ILE B 1 22 ? 7.234 -18.953 -3.928 1 93.31 22 ILE B O 1
ATOM 974 N N . MET B 1 23 ? 5.742 -18.25 -5.43 1 91.62 23 MET B N 1
ATOM 975 C CA . MET B 1 23 ? 4.781 -19.297 -5.113 1 91.62 23 MET B CA 1
ATOM 976 C C . MET B 1 23 ? 5.32 -20.672 -5.512 1 91.62 23 MET B C 1
ATOM 978 O O . MET B 1 23 ? 4.828 -21.688 -5.039 1 91.62 23 MET B O 1
ATOM 982 N N . SER B 1 24 ? 6.285 -20.656 -6.387 1 94.44 24 SER B N 1
ATOM 983 C CA . SER B 1 24 ? 6.832 -21.922 -6.867 1 94.44 24 SER B CA 1
ATOM 984 C C . SER B 1 24 ? 7.898 -22.453 -5.918 1 94.44 24 SER B C 1
ATOM 986 O O . SER B 1 24 ? 8.344 -23.594 -6.062 1 94.44 24 SER B O 1
ATOM 988 N N . THR B 1 25 ? 8.289 -21.656 -4.98 1 95.12 25 THR B N 1
ATOM 989 C CA . THR B 1 25 ? 9.219 -22.141 -3.971 1 95.12 25 THR B CA 1
ATOM 990 C C . THR B 1 25 ? 8.516 -23.062 -2.98 1 95.12 25 THR B C 1
ATOM 992 O O . THR B 1 25 ? 7.293 -23.234 -3.041 1 95.12 25 THR B O 1
ATOM 995 N N . ASP B 1 26 ? 9.211 -23.656 -2.154 1 93.88 26 ASP B N 1
ATOM 996 C CA . ASP B 1 26 ? 8.578 -24.484 -1.133 1 93.88 26 ASP B CA 1
ATOM 997 C C . ASP B 1 26 ? 7.711 -23.641 -0.199 1 93.88 26 ASP B C 1
ATOM 999 O O . ASP B 1 26 ? 7.969 -22.453 -0.008 1 93.88 26 ASP B O 1
ATOM 1003 N N . PRO B 1 27 ? 6.703 -24.219 0.389 1 91.06 27 PRO B N 1
ATOM 1004 C CA . PRO B 1 27 ? 5.738 -23.469 1.196 1 91.06 27 PRO B CA 1
ATOM 1005 C C . PRO B 1 27 ? 6.391 -22.719 2.354 1 91.06 27 PRO B C 1
ATOM 1007 O O . PRO B 1 27 ? 5.949 -21.625 2.711 1 91.06 27 PRO B O 1
ATOM 1010 N N . TRP B 1 28 ? 7.391 -23.312 2.916 1 92.31 28 TRP B N 1
ATOM 1011 C CA . TRP B 1 28 ? 8.086 -22.641 4.012 1 92.31 28 TRP B CA 1
ATOM 1012 C C . TRP B 1 28 ? 8.742 -21.344 3.535 1 92.31 28 TRP B C 1
ATOM 1014 O O . TRP B 1 28 ? 8.617 -20.312 4.184 1 92.31 28 TRP B O 1
ATOM 1024 N N . THR B 1 29 ? 9.398 -21.422 2.432 1 94.25 29 THR B N 1
ATOM 1025 C CA . THR B 1 29 ? 10.07 -20.25 1.868 1 94.25 29 THR B CA 1
ATOM 1026 C C . THR B 1 29 ? 9.062 -19.203 1.425 1 94.25 29 THR B C 1
ATOM 1028 O O . THR B 1 29 ? 9.219 -18.016 1.72 1 94.25 29 THR B O 1
ATOM 1031 N N . ALA B 1 30 ? 8.023 -19.625 0.744 1 94.44 30 ALA B N 1
ATOM 1032 C CA . ALA B 1 30 ? 6.992 -18.703 0.276 1 94.44 30 ALA B CA 1
ATOM 1033 C C . ALA B 1 30 ? 6.34 -17.969 1.445 1 94.44 30 ALA B C 1
ATOM 1035 O O . ALA B 1 30 ? 6.133 -16.75 1.39 1 94.44 30 ALA B O 1
ATOM 1036 N N . ASN B 1 31 ? 6.055 -18.719 2.504 1 93.88 31 ASN B N 1
ATOM 1037 C CA . ASN B 1 31 ? 5.398 -18.125 3.66 1 93.88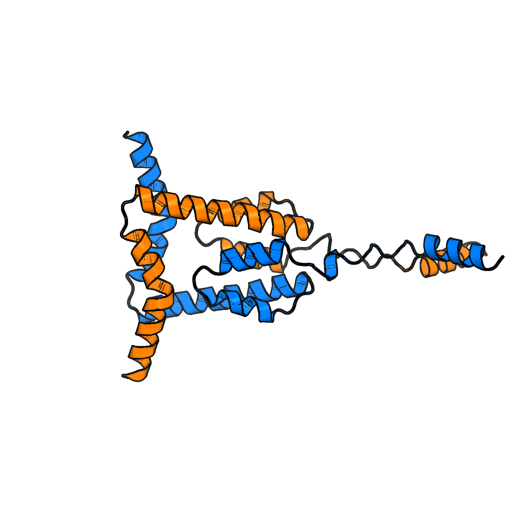 31 ASN B CA 1
ATOM 1038 C C . ASN B 1 31 ? 6.34 -17.203 4.426 1 93.88 31 ASN B C 1
ATOM 1040 O O . ASN B 1 31 ? 5.91 -16.203 4.992 1 93.88 31 ASN B O 1
ATOM 1044 N N . LEU B 1 32 ? 7.625 -17.562 4.402 1 94.56 32 LEU B N 1
ATOM 1045 C CA . LEU B 1 32 ? 8.609 -16.672 5.016 1 94.56 32 LEU B CA 1
ATOM 1046 C C . LEU B 1 32 ? 8.656 -15.336 4.289 1 94.56 32 LEU B C 1
ATOM 1048 O O . LEU B 1 32 ? 8.68 -14.281 4.926 1 94.56 32 LEU B O 1
ATOM 1052 N N . VAL B 1 33 ? 8.703 -15.328 2.99 1 94.56 33 VAL B N 1
ATOM 1053 C CA . VAL B 1 33 ? 8.719 -14.109 2.184 1 94.56 33 VAL B CA 1
ATOM 1054 C C . VAL B 1 33 ? 7.465 -13.289 2.459 1 94.56 33 VAL B C 1
ATOM 1056 O O . VAL B 1 33 ? 7.543 -12.078 2.67 1 94.56 33 VAL B O 1
ATOM 1059 N N . MET B 1 34 ? 6.336 -13.93 2.498 1 93.62 34 MET B N 1
ATOM 1060 C CA . MET B 1 34 ? 5.074 -13.266 2.797 1 93.62 34 MET B CA 1
ATOM 1061 C C . MET B 1 34 ? 5.125 -12.594 4.168 1 93.62 34 MET B C 1
ATOM 1063 O O . MET B 1 34 ? 4.703 -11.445 4.316 1 93.62 34 MET B O 1
ATOM 1067 N N . ALA B 1 35 ? 5.691 -13.367 5.121 1 94.69 35 ALA B N 1
ATOM 1068 C CA . ALA B 1 35 ? 5.781 -12.836 6.48 1 94.69 35 ALA B CA 1
ATOM 1069 C C . ALA B 1 35 ? 6.625 -11.562 6.52 1 94.69 35 ALA B C 1
ATOM 1071 O O . ALA B 1 35 ? 6.262 -10.586 7.184 1 94.69 35 ALA B O 1
ATOM 1072 N N . ILE B 1 36 ? 7.688 -11.547 5.844 1 96.06 36 ILE B N 1
ATOM 1073 C CA . ILE B 1 36 ? 8.578 -10.391 5.809 1 96.06 36 ILE B CA 1
ATOM 1074 C C . ILE B 1 36 ? 7.855 -9.211 5.152 1 96.06 36 ILE B C 1
ATOM 1076 O O . ILE B 1 36 ? 7.863 -8.094 5.684 1 96.06 36 ILE B O 1
ATOM 1080 N N . LEU B 1 37 ? 7.184 -9.422 4.027 1 93.56 37 LEU B N 1
ATOM 1081 C CA . LEU B 1 37 ? 6.465 -8.375 3.318 1 93.56 37 LEU B CA 1
ATOM 1082 C C . LEU B 1 37 ? 5.344 -7.805 4.184 1 93.56 37 LEU B C 1
ATOM 1084 O O . LEU B 1 37 ? 5.152 -6.586 4.238 1 93.56 37 LEU B O 1
ATOM 1088 N N . LEU B 1 38 ? 4.668 -8.695 4.836 1 94.38 38 LEU B N 1
ATOM 1089 C CA . LEU B 1 38 ? 3.586 -8.258 5.711 1 94.38 38 LEU B CA 1
ATOM 1090 C C . LEU B 1 38 ? 4.129 -7.426 6.875 1 94.38 38 LEU B C 1
ATOM 1092 O O . LEU B 1 38 ? 3.545 -6.402 7.238 1 94.38 38 LEU B O 1
ATOM 1096 N N . MET B 1 39 ? 5.215 -7.926 7.43 1 96.56 39 MET B N 1
ATOM 1097 C CA . MET B 1 39 ? 5.832 -7.207 8.539 1 96.56 39 MET B CA 1
ATOM 1098 C C . MET B 1 39 ? 6.242 -5.801 8.109 1 96.56 39 MET B C 1
ATOM 1100 O O . MET B 1 39 ? 5.977 -4.828 8.82 1 96.56 39 MET B O 1
ATOM 1104 N N . LEU B 1 40 ? 6.867 -5.648 7.023 1 96.56 40 LEU B N 1
ATOM 1105 C CA . LEU B 1 40 ? 7.277 -4.344 6.516 1 96.56 40 LEU B CA 1
ATOM 1106 C C . LEU B 1 40 ? 6.066 -3.459 6.254 1 96.56 40 LEU B C 1
ATOM 1108 O O . LEU B 1 40 ? 6.078 -2.271 6.59 1 96.56 40 LEU B O 1
ATOM 1112 N N . LYS B 1 41 ? 5.035 -4.008 5.703 1 95 41 LYS B N 1
ATOM 1113 C CA . LYS B 1 41 ? 3.803 -3.264 5.461 1 95 41 LYS B CA 1
ATOM 1114 C C . LYS B 1 41 ? 3.205 -2.748 6.77 1 95 41 LYS B C 1
ATOM 1116 O O . LYS B 1 41 ? 2.738 -1.609 6.836 1 95 41 LYS B O 1
ATOM 1121 N N . LEU B 1 42 ? 3.229 -3.564 7.758 1 96.94 42 LEU B N 1
ATOM 1122 C CA . LEU B 1 42 ? 2.682 -3.176 9.055 1 96.94 42 LEU B CA 1
ATOM 1123 C C . LEU B 1 42 ? 3.51 -2.057 9.68 1 96.94 42 LEU B C 1
ATOM 1125 O O . LEU B 1 42 ? 2.955 -1.08 10.188 1 96.94 42 LEU B O 1
ATOM 1129 N N . ILE B 1 43 ? 4.766 -2.195 9.617 1 97.38 43 ILE B N 1
ATOM 1130 C CA . ILE B 1 43 ? 5.664 -1.212 10.219 1 97.38 43 ILE B CA 1
ATOM 1131 C C . ILE B 1 43 ? 5.516 0.126 9.492 1 97.38 43 ILE B C 1
ATOM 1133 O O . ILE B 1 43 ? 5.242 1.151 10.125 1 97.38 43 ILE B O 1
ATOM 1137 N N . PHE B 1 44 ? 5.637 0.111 8.18 1 96.75 44 PHE B N 1
ATOM 1138 C CA . PHE B 1 44 ? 5.605 1.355 7.422 1 96.75 44 PHE B CA 1
ATOM 1139 C C . PHE B 1 44 ? 4.195 1.929 7.375 1 96.75 44 PHE B C 1
ATOM 1141 O O . PHE B 1 44 ? 4.012 3.145 7.469 1 96.75 44 PHE B O 1
ATOM 1148 N N . GLY B 1 45 ? 3.207 1.037 7.242 1 96.44 45 GLY B N 1
ATOM 1149 C CA . GLY B 1 45 ? 1.829 1.493 7.32 1 96.44 45 GLY B CA 1
ATOM 1150 C C . GLY B 1 45 ? 1.488 2.129 8.656 1 96.44 45 GLY B C 1
ATOM 1151 O O . GLY B 1 45 ? 0.792 3.146 8.703 1 96.44 45 GLY B O 1
ATOM 1152 N N . GLY B 1 46 ? 1.987 1.504 9.695 1 97.56 46 GLY B N 1
ATOM 1153 C CA . GLY B 1 46 ? 1.803 2.086 11.016 1 97.56 46 GLY B CA 1
ATOM 1154 C C . GLY B 1 46 ? 2.416 3.467 11.156 1 97.56 46 GLY B C 1
ATOM 1155 O O . GLY B 1 46 ? 1.814 4.363 11.742 1 97.56 46 GLY B O 1
ATOM 1156 N N . TRP B 1 47 ? 3.58 3.574 10.586 1 96.88 47 TRP B N 1
ATOM 1157 C CA . TRP B 1 47 ? 4.254 4.867 10.648 1 96.88 47 TRP B CA 1
ATOM 1158 C C . TRP B 1 47 ? 3.479 5.922 9.867 1 96.88 47 TRP B C 1
ATOM 1160 O O . TRP B 1 47 ? 3.324 7.055 10.328 1 96.88 47 TRP B O 1
ATOM 1170 N N . VAL B 1 48 ? 2.961 5.59 8.711 1 96.94 48 VAL B N 1
ATOM 1171 C CA . VAL B 1 48 ? 2.186 6.492 7.867 1 96.94 48 VAL B CA 1
ATOM 1172 C C . VAL B 1 48 ? 0.917 6.922 8.602 1 96.94 48 VAL B C 1
ATOM 1174 O O . VAL B 1 48 ? 0.562 8.102 8.594 1 96.94 48 VAL B O 1
ATOM 1177 N N . LEU B 1 49 ? 0.308 5.988 9.258 1 96.81 49 LEU B N 1
ATOM 1178 C CA . LEU B 1 49 ? -0.883 6.285 10.047 1 96.81 49 LEU B CA 1
ATOM 1179 C C . LEU B 1 49 ? -0.564 7.273 11.164 1 96.81 49 LEU B C 1
ATOM 1181 O O . LEU B 1 49 ? -1.276 8.266 11.344 1 96.81 49 LEU B O 1
ATOM 1185 N N . ALA B 1 50 ? 0.525 7.047 11.875 1 96 50 ALA B N 1
ATOM 1186 C CA . ALA B 1 50 ? 0.937 7.891 12.984 1 96 50 ALA B CA 1
ATOM 1187 C C . ALA B 1 50 ? 1.264 9.305 12.516 1 96 50 ALA B C 1
ATOM 1189 O O . ALA B 1 50 ? 0.921 10.289 13.18 1 96 50 ALA B O 1
ATOM 1190 N N . LYS B 1 51 ? 1.884 9.289 11.414 1 94.5 51 LYS B N 1
ATOM 1191 C CA . LYS B 1 51 ? 2.258 10.586 10.859 1 94.5 51 LYS B CA 1
ATOM 1192 C C . LYS B 1 51 ? 1.021 11.422 10.531 1 94.5 51 LYS B C 1
ATOM 1194 O O . LYS B 1 51 ? 1.058 12.648 10.617 1 94.5 51 LYS B O 1
ATOM 1199 N N . GLY B 1 52 ? -0.061 10.766 10.117 1 93.69 52 GLY B N 1
ATOM 1200 C CA . GLY B 1 52 ? -1.314 11.461 9.875 1 93.69 52 GLY B CA 1
ATOM 1201 C C . GLY B 1 52 ? -2.104 11.727 11.141 1 93.69 52 GLY B C 1
ATOM 1202 O O . GLY B 1 52 ? -3.182 12.328 11.094 1 93.69 52 GLY B O 1
ATOM 1203 N N . GLY B 1 53 ? -1.587 11.25 12.273 1 93.94 53 GLY B N 1
ATOM 1204 C CA . GLY B 1 53 ? -2.236 11.484 13.555 1 93.94 53 GLY B CA 1
ATOM 1205 C C . GLY B 1 53 ? -3.203 10.383 13.938 1 93.94 53 GLY B C 1
ATOM 1206 O O . GLY B 1 53 ? -4.074 10.578 14.789 1 93.94 53 GLY B O 1
ATOM 1207 N N . ARG B 1 54 ? -3.064 9.234 13.25 1 95.44 54 ARG B N 1
ATOM 1208 C CA . ARG B 1 54 ? -3.932 8.102 13.547 1 95.44 54 ARG B CA 1
ATOM 1209 C C . ARG B 1 54 ? -3.168 7.004 14.281 1 95.44 54 ARG B C 1
ATOM 1211 O O . ARG B 1 54 ? -1.94 6.93 14.195 1 95.44 54 ARG B O 1
ATOM 1218 N N . SER B 1 55 ? -3.982 6.207 15.039 1 96.94 55 SER B N 1
ATOM 1219 C CA . SER B 1 55 ? -3.357 5.086 15.742 1 96.94 55 SER B CA 1
ATOM 1220 C C . SER B 1 55 ? -2.695 4.125 14.758 1 96.94 55 SER B C 1
ATOM 1222 O O . SER B 1 55 ? -3.316 3.703 13.781 1 96.94 55 SER B O 1
ATOM 1224 N N . PRO B 1 56 ? -1.513 3.744 15 1 97.44 56 PRO B N 1
ATOM 1225 C CA . PRO B 1 56 ? -0.837 2.775 14.141 1 97.44 56 PRO B CA 1
ATOM 1226 C C . PRO B 1 56 ? -1.506 1.402 14.156 1 97.44 56 PRO B C 1
ATOM 1228 O O . PRO B 1 56 ? -1.285 0.592 13.25 1 97.44 56 PRO B O 1
ATOM 1231 N N . LEU B 1 57 ? -2.371 1.106 15.07 1 96.19 57 LEU B N 1
ATOM 1232 C CA . LEU B 1 57 ? -3.041 -0.182 15.203 1 96.19 57 LEU B CA 1
ATOM 1233 C C . LEU B 1 57 ? -3.979 -0.433 14.023 1 96.19 57 LEU B C 1
ATOM 1235 O O . LEU B 1 57 ? -4.285 -1.583 13.703 1 96.19 57 LEU B O 1
ATOM 1239 N N . TRP B 1 58 ? -4.367 0.637 13.383 1 96.25 58 TRP B N 1
ATOM 1240 C CA . TRP B 1 58 ? -5.207 0.481 12.203 1 96.25 58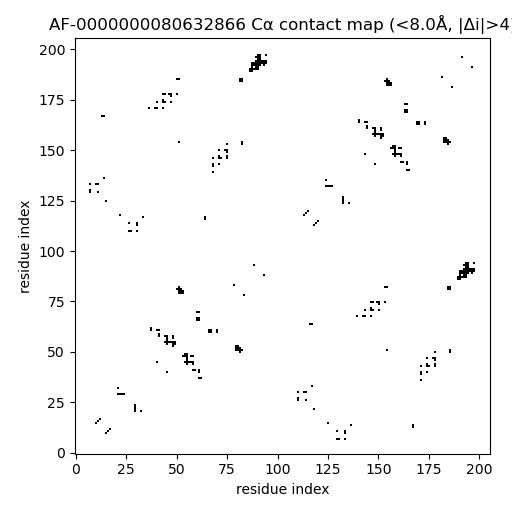 TRP B CA 1
ATOM 1241 C C . TRP B 1 58 ? -4.477 -0.292 11.109 1 96.25 58 TRP B C 1
ATOM 1243 O O . TRP B 1 58 ? -5.109 -0.858 10.211 1 96.25 58 TRP B O 1
ATOM 1253 N N . ALA B 1 59 ? -3.133 -0.327 11.164 1 96.94 59 ALA B N 1
ATOM 1254 C CA . ALA B 1 59 ? -2.348 -1.038 10.164 1 96.94 59 ALA B CA 1
ATOM 1255 C C . ALA B 1 59 ? -2.633 -2.537 10.203 1 96.94 59 ALA B C 1
ATOM 1257 O O . ALA B 1 59 ? -2.354 -3.254 9.242 1 96.94 59 ALA B O 1
ATOM 1258 N N . LEU B 1 60 ? -3.262 -3.082 11.281 1 96.31 60 LEU B N 1
ATOM 1259 C CA . LEU B 1 60 ? -3.58 -4.5 11.414 1 96.31 60 LEU B CA 1
ATOM 1260 C C . LEU B 1 60 ? -4.555 -4.941 10.328 1 96.31 60 LEU B C 1
ATOM 1262 O O . LEU B 1 60 ? -4.617 -6.125 9.984 1 96.31 60 LEU B O 1
ATOM 1266 N N . VAL B 1 61 ? -5.27 -4 9.75 1 94.88 61 VAL B N 1
ATOM 1267 C CA . VAL B 1 61 ? -6.176 -4.301 8.641 1 94.88 61 VAL B CA 1
ATOM 1268 C C . VAL B 1 61 ? -5.387 -4.871 7.465 1 94.88 61 VAL B C 1
ATOM 1270 O O . VAL B 1 61 ? -5.906 -5.684 6.699 1 94.88 61 VAL B O 1
ATOM 1273 N N . LEU B 1 62 ? -4.062 -4.547 7.41 1 94.25 62 LEU B N 1
ATOM 1274 C CA . LEU B 1 62 ? -3.215 -4.961 6.297 1 94.25 62 LEU B CA 1
ATOM 1275 C C . LEU B 1 62 ? -2.879 -6.445 6.391 1 94.25 62 LEU B C 1
ATOM 1277 O O . LEU B 1 62 ? -2.359 -7.027 5.438 1 94.25 62 LEU B O 1
ATOM 1281 N N . LEU B 1 63 ? -3.271 -7.137 7.465 1 93.5 63 LEU B N 1
ATOM 1282 C CA . LEU B 1 63 ? -3.082 -8.578 7.613 1 93.5 63 LEU B CA 1
ATOM 1283 C C . LEU B 1 63 ? -4.07 -9.344 6.742 1 93.5 63 LEU B C 1
ATOM 1285 O O . LEU B 1 63 ? -3.852 -10.523 6.441 1 93.5 63 LEU B O 1
ATOM 1289 N N . ILE B 1 64 ? -5.102 -8.648 6.414 1 90.31 64 ILE B N 1
ATOM 1290 C CA . ILE B 1 64 ? -6.094 -9.266 5.543 1 90.31 64 ILE B CA 1
ATOM 1291 C C . ILE B 1 64 ? -5.66 -9.125 4.086 1 90.31 64 ILE B C 1
ATOM 1293 O O . ILE B 1 64 ? -5.426 -8.016 3.605 1 90.31 64 ILE B O 1
ATOM 1297 N N . ASN B 1 65 ? -5.461 -10.273 3.41 1 88.69 65 ASN B N 1
ATOM 1298 C CA . ASN B 1 65 ? -5.047 -10.281 2.012 1 88.69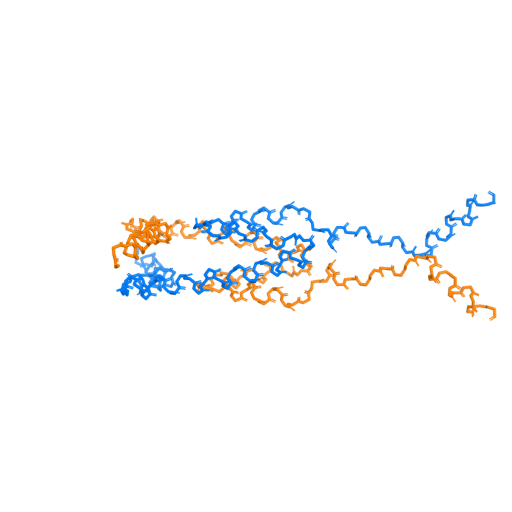 65 ASN B CA 1
ATOM 1299 C C . ASN B 1 65 ? -5.957 -9.414 1.147 1 88.69 65 ASN B C 1
ATOM 1301 O O . ASN B 1 65 ? -7.172 -9.609 1.13 1 88.69 65 ASN B O 1
ATOM 1305 N N . GLY B 1 66 ? -5.359 -8.367 0.521 1 82.81 66 GLY B N 1
ATOM 1306 C CA . GLY B 1 66 ? -6.121 -7.496 -0.364 1 82.81 66 GLY B CA 1
ATOM 1307 C C . GLY B 1 66 ? -6.699 -6.285 0.341 1 82.81 66 GLY B C 1
ATOM 1308 O O . GLY B 1 66 ? -7.277 -5.402 -0.3 1 82.81 66 GLY B O 1
ATOM 1309 N N . ALA B 1 67 ? -6.59 -6.207 1.624 1 90.44 67 ALA B N 1
ATOM 1310 C CA . ALA B 1 67 ? -7.184 -5.105 2.375 1 90.44 67 ALA B CA 1
ATOM 1311 C C . ALA B 1 67 ? -6.348 -3.834 2.232 1 90.44 67 ALA B C 1
ATOM 1313 O O . ALA B 1 67 ? -6.762 -2.76 2.678 1 90.44 67 ALA B O 1
ATOM 1314 N N . ASP B 1 68 ? -5.207 -3.975 1.628 1 91.12 68 ASP B N 1
ATOM 1315 C CA . ASP B 1 68 ? -4.336 -2.812 1.477 1 91.12 68 ASP B CA 1
ATOM 1316 C C . ASP B 1 68 ? -5.016 -1.72 0.656 1 91.12 68 ASP B C 1
ATOM 1318 O O . ASP B 1 68 ? -4.91 -0.535 0.981 1 91.12 68 ASP B O 1
ATOM 1322 N N . ILE B 1 69 ? -5.777 -2.107 -0.287 1 91.38 69 ILE B N 1
ATOM 1323 C CA . ILE B 1 69 ? -6.48 -1.149 -1.136 1 91.38 69 ILE B CA 1
ATOM 1324 C C . ILE B 1 69 ? -7.605 -0.486 -0.345 1 91.38 69 ILE B C 1
ATOM 1326 O O . ILE B 1 69 ? -7.785 0.733 -0.411 1 91.38 69 ILE B O 1
ATOM 1330 N N . LEU B 1 70 ? -8.312 -1.31 0.36 1 92.56 70 LEU B N 1
ATOM 1331 C CA . LEU B 1 70 ? -9.375 -0.775 1.203 1 92.56 70 LEU B CA 1
ATOM 1332 C C . LEU B 1 70 ? -8.812 0.158 2.268 1 92.56 70 LEU B C 1
ATOM 1334 O O . LEU B 1 70 ? -9.398 1.203 2.559 1 92.56 70 LEU B O 1
ATOM 1338 N N . ALA B 1 71 ? -7.723 -0.209 2.834 1 95.56 71 ALA B N 1
ATOM 1339 C CA . ALA B 1 71 ? -7.059 0.609 3.844 1 95.56 71 ALA B CA 1
ATOM 1340 C C . ALA B 1 71 ? -6.613 1.947 3.26 1 95.56 71 ALA B C 1
ATOM 1342 O O . ALA B 1 71 ? -6.785 2.994 3.887 1 95.56 71 ALA B O 1
ATOM 1343 N N . MET B 1 72 ? -6.082 1.859 2.115 1 94.62 72 MET B N 1
ATOM 1344 C CA . MET B 1 72 ? -5.668 3.092 1.452 1 94.62 72 MET B CA 1
ATOM 1345 C C . MET B 1 72 ? -6.871 3.971 1.131 1 94.62 72 MET B C 1
ATOM 1347 O O . MET B 1 72 ? -6.816 5.191 1.297 1 94.62 72 MET B O 1
ATOM 1351 N N . TRP B 1 73 ? -7.941 3.295 0.667 1 95.62 73 TRP B N 1
ATOM 1352 C CA . TRP B 1 73 ? -9.18 4.012 0.396 1 95.62 73 TRP B CA 1
ATOM 1353 C C . TRP B 1 73 ? -9.711 4.688 1.658 1 95.62 73 TRP B C 1
ATOM 1355 O O . TRP B 1 73 ? -9.984 5.887 1.66 1 95.62 73 TRP B O 1
ATOM 1365 N N . LEU B 1 74 ? -9.773 3.969 2.701 1 95.88 74 LEU B N 1
ATOM 1366 C CA . LEU B 1 74 ? -10.25 4.496 3.975 1 95.88 74 LEU B CA 1
ATOM 1367 C C . LEU B 1 74 ? -9.352 5.629 4.465 1 95.88 74 LEU B C 1
ATOM 1369 O O . LEU B 1 74 ? -9.844 6.688 4.863 1 95.88 74 LEU B O 1
ATOM 1373 N N . TYR B 1 75 ? -8.102 5.391 4.379 1 96.44 75 TYR B N 1
ATOM 1374 C CA . TYR B 1 75 ? -7.145 6.371 4.871 1 96.44 75 TYR B CA 1
ATOM 1375 C C . TYR B 1 75 ? -7.207 7.656 4.055 1 96.44 75 TYR B C 1
ATOM 1377 O O . TYR B 1 75 ? -6.973 8.75 4.578 1 96.44 75 TYR B O 1
ATOM 1385 N N . ALA B 1 76 ? -7.445 7.539 2.828 1 94.25 76 ALA B N 1
ATOM 1386 C CA . ALA B 1 76 ? -7.574 8.703 1.958 1 94.25 76 ALA B CA 1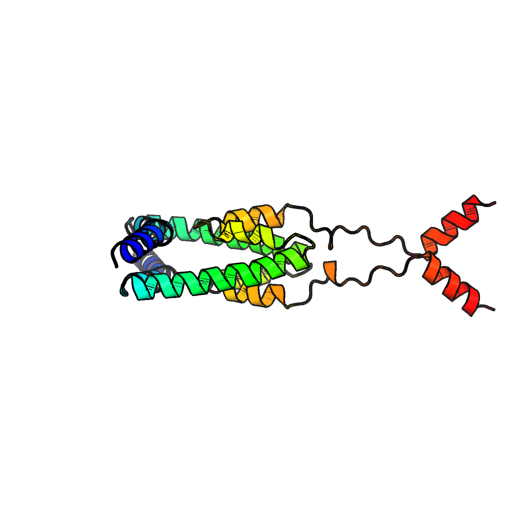
ATOM 1387 C C . ALA B 1 76 ? -8.742 9.586 2.391 1 94.25 76 ALA B C 1
ATOM 1389 O O . ALA B 1 76 ? -8.711 10.805 2.213 1 94.25 76 ALA B O 1
ATOM 1390 N N . TYR B 1 77 ? -9.727 9.023 3.006 1 94.44 77 TYR B N 1
ATOM 1391 C CA . TYR B 1 77 ? -10.945 9.797 3.195 1 94.44 77 TYR B CA 1
ATOM 1392 C C . TYR B 1 77 ? -11.18 10.094 4.672 1 94.44 77 TYR B C 1
ATOM 1394 O O . TYR B 1 77 ? -11.969 10.984 5.016 1 94.44 77 TYR B O 1
ATOM 1402 N N . ILE B 1 78 ? -10.516 9.375 5.523 1 94.25 78 ILE B 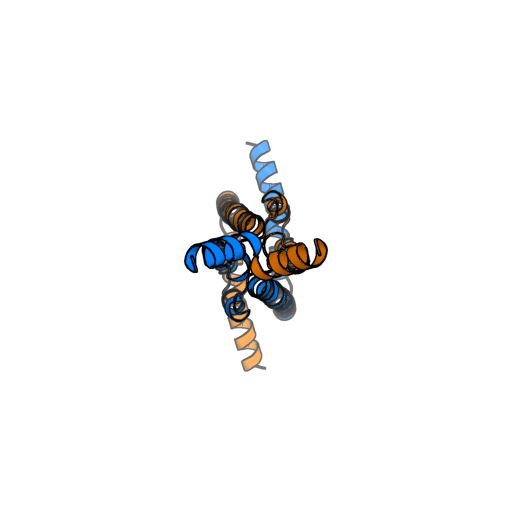N 1
ATOM 1403 C CA . ILE B 1 78 ? -10.695 9.656 6.941 1 94.25 78 ILE B CA 1
ATOM 1404 C C . ILE B 1 78 ? -9.977 10.953 7.305 1 94.25 78 ILE B C 1
ATOM 1406 O O . ILE B 1 78 ? -9.219 11.5 6.5 1 94.25 78 ILE B O 1
ATOM 1410 N N . ARG B 1 79 ? -10.266 11.484 8.523 1 92.56 79 ARG B N 1
ATOM 1411 C CA . ARG B 1 79 ? -9.609 12.688 9.031 1 92.56 79 ARG B CA 1
ATOM 1412 C C . ARG B 1 79 ? -8.172 12.398 9.438 1 92.56 79 ARG B C 1
ATOM 1414 O O . ARG B 1 79 ? -7.879 11.336 9.992 1 92.56 79 ARG B O 1
ATOM 1421 N N . TRP B 1 80 ? -7.367 13.344 9.062 1 93.75 80 TRP B N 1
ATOM 1422 C CA . TRP B 1 80 ? -5.977 13.352 9.516 1 93.75 80 TRP B CA 1
ATOM 1423 C C . TRP B 1 80 ? -5.758 14.414 10.586 1 93.75 80 TRP B C 1
ATOM 1425 O O . TRP B 1 80 ? -5.527 15.586 10.266 1 93.75 80 TRP B O 1
ATOM 1435 N N . PRO B 1 81 ? -5.797 14.117 11.781 1 91.06 81 PRO B N 1
ATOM 1436 C CA . PRO B 1 81 ? -5.77 15.133 12.836 1 91.06 81 PRO B CA 1
ATOM 1437 C C . PRO B 1 81 ? -4.574 16.078 12.719 1 91.06 81 PRO B C 1
ATOM 1439 O O . PRO B 1 81 ? -4.676 17.25 13.062 1 91.06 81 PRO B O 1
ATOM 1442 N N . PHE B 1 82 ? -3.535 15.617 12.172 1 88.06 82 PHE B N 1
ATOM 1443 C CA . PHE B 1 82 ? -2.342 16.453 12.109 1 88.06 82 PHE B CA 1
ATOM 1444 C C . PHE B 1 82 ? -2.369 17.344 10.875 1 88.06 82 PHE B C 1
ATOM 1446 O O . PHE B 1 82 ? -1.601 18.312 10.781 1 88.06 82 PHE B O 1
ATOM 1453 N N . VAL B 1 83 ? -3.242 17.094 9.977 1 82.75 83 VAL B N 1
ATOM 1454 C CA . VAL B 1 83 ? -3.408 17.922 8.789 1 82.75 83 VAL B CA 1
ATOM 1455 C C . VAL B 1 83 ? -4.598 18.859 8.969 1 82.75 83 VAL B C 1
ATOM 1457 O O . VAL B 1 83 ? -4.531 20.031 8.609 1 82.75 83 VAL B O 1
ATOM 1460 N N . ASP B 1 84 ? -5.617 18.297 9.484 1 77.94 84 ASP B N 1
ATOM 1461 C CA . ASP B 1 84 ? -6.883 19.031 9.57 1 77.94 84 ASP B CA 1
ATOM 1462 C C . ASP B 1 84 ? -6.863 20.031 10.727 1 77.94 84 ASP B C 1
ATOM 1464 O O . ASP B 1 84 ? -7.828 20.766 10.93 1 77.94 84 ASP B O 1
ATOM 1468 N N . ARG B 1 85 ? -5.781 20.125 11.328 1 65.75 85 ARG B N 1
ATOM 1469 C CA . ARG B 1 85 ? -5.68 21.125 12.391 1 65.75 85 ARG B CA 1
ATOM 1470 C C . ARG B 1 85 ? -5.785 22.531 11.828 1 65.75 85 ARG B C 1
ATOM 1472 O O . ARG B 1 85 ? -5.25 22.828 10.758 1 65.75 85 ARG B O 1
ATOM 1479 N N . ALA B 1 86 ? -6.926 23.188 12.109 1 60.25 86 ALA B N 1
ATOM 1480 C CA . ALA B 1 86 ? -7.184 24.578 11.773 1 60.25 86 ALA B CA 1
ATOM 1481 C C . ALA B 1 86 ? -5.941 25.438 12 1 60.25 86 ALA B C 1
ATOM 1483 O O . ALA B 1 86 ? -5.211 25.234 12.977 1 60.25 86 ALA B O 1
ATOM 1484 N N . PRO B 1 87 ? -5.422 26 10.727 1 54.97 87 PRO B N 1
ATOM 1485 C CA . PRO B 1 87 ? -4.301 26.906 10.969 1 54.97 87 PRO B CA 1
ATOM 1486 C C . PRO B 1 87 ? -4.5 27.766 12.211 1 54.97 87 PRO B C 1
ATOM 1488 O O . PRO B 1 87 ? -5.625 28.172 12.516 1 54.97 87 PRO B O 1
ATOM 1491 N N . ALA B 1 88 ? -3.77 27.438 13.227 1 52.31 88 ALA B N 1
ATOM 1492 C CA . ALA B 1 88 ? -3.875 28.297 14.406 1 52.31 88 ALA B CA 1
ATOM 1493 C C . ALA B 1 88 ? -4.094 29.75 14.008 1 52.31 88 ALA B C 1
ATOM 1495 O O . ALA B 1 88 ? -3.496 30.234 13.039 1 52.31 88 ALA B O 1
ATOM 1496 N N . ARG B 1 89 ? -5.305 30.25 14.109 1 55.09 89 ARG B N 1
ATOM 1497 C CA . ARG B 1 89 ? -5.512 31.672 13.898 1 55.09 89 ARG B CA 1
ATOM 1498 C C . ARG B 1 89 ? -4.27 32.469 14.273 1 55.09 89 ARG B C 1
ATOM 1500 O O . ARG B 1 89 ? -3.68 32.25 15.336 1 55.09 89 ARG B O 1
ATOM 1507 N N . PRO B 1 90 ? -3.57 33.062 13.203 1 55.84 90 PRO B N 1
ATOM 1508 C CA . PRO B 1 90 ? -2.396 33.875 13.57 1 55.84 90 PRO B CA 1
ATOM 1509 C C . PRO B 1 90 ? -2.566 34.594 14.898 1 55.84 90 PRO B C 1
ATOM 1511 O O . PRO B 1 90 ? -3.656 35.094 15.203 1 55.84 90 PRO B O 1
ATOM 1514 N N . ALA B 1 91 ? -1.715 34.375 15.828 1 57.38 91 ALA B N 1
ATOM 1515 C CA . ALA B 1 91 ? -1.73 34.906 17.188 1 57.38 91 ALA B CA 1
ATOM 1516 C C . ALA B 1 91 ? -2.15 36.375 17.172 1 57.38 91 ALA B C 1
ATOM 1518 O O . ALA B 1 91 ? -2.863 36.844 18.078 1 57.38 91 ALA B O 1
ATOM 1519 N N . ALA B 1 92 ? -1.793 37.094 16.156 1 66.06 92 ALA B N 1
ATOM 1520 C CA . ALA B 1 92 ? -2.09 38.5 16.047 1 66.06 92 ALA B CA 1
ATOM 1521 C C . ALA B 1 92 ? -3.592 38.75 15.914 1 66.06 92 ALA B C 1
ATOM 1523 O O . ALA B 1 92 ? -4.137 39.656 16.547 1 66.06 92 ALA B O 1
ATOM 1524 N N . GLU B 1 93 ? -4.113 37.844 15.133 1 71.38 93 GLU B N 1
ATOM 1525 C CA . GLU B 1 93 ? -5.547 38.031 14.938 1 71.38 93 GLU B CA 1
ATOM 1526 C C . GLU B 1 93 ? -6.32 37.688 16.219 1 71.38 93 GLU B C 1
ATOM 1528 O O . GLU B 1 93 ? -7.32 38.344 16.516 1 71.38 93 GLU B O 1
ATOM 1533 N N . SER B 1 94 ? -5.883 36.812 16.906 1 67.62 94 SER B N 1
ATOM 1534 C CA . SER B 1 94 ? -6.52 36.469 18.156 1 67.62 94 SER B CA 1
ATOM 1535 C C . SER B 1 94 ? -6.344 37.562 19.203 1 67.62 94 SER B C 1
ATOM 1537 O O . SER B 1 94 ? -7.254 37.812 20 1 67.62 94 SER B O 1
ATOM 1539 N N . ALA B 1 95 ? -5.242 38.312 19.156 1 71.44 95 ALA B N 1
ATOM 1540 C CA . ALA B 1 95 ? -4.973 39.406 20.094 1 71.44 95 ALA B CA 1
ATOM 1541 C C . ALA B 1 95 ? -5.828 40.625 19.766 1 71.44 95 ALA B C 1
ATOM 1543 O O . ALA B 1 95 ? -6.387 41.25 20.656 1 71.44 95 ALA B O 1
ATOM 1544 N N . VAL B 1 96 ? -5.875 40.875 18.547 1 72.88 96 VAL B N 1
ATOM 1545 C CA . VAL B 1 96 ? -6.66 42.031 18.109 1 72.88 96 VAL B CA 1
ATOM 1546 C C . VAL B 1 96 ? -8.125 41.812 18.469 1 72.88 96 VAL B C 1
ATOM 1548 O O . VAL B 1 96 ? -8.789 42.75 18.953 1 72.88 96 VAL B O 1
ATOM 1551 N N . ALA B 1 97 ? -8.594 40.656 18.375 1 80.06 97 ALA B N 1
ATOM 1552 C CA . ALA B 1 97 ? -9.984 40.344 18.688 1 80.06 97 ALA B CA 1
ATOM 1553 C C . ALA B 1 97 ? -10.242 40.406 20.188 1 80.06 97 ALA B C 1
ATOM 1555 O O . ALA B 1 97 ? -11.289 40.906 20.625 1 80.06 97 ALA B O 1
ATOM 1556 N N . ALA B 1 98 ? -9.289 40.031 20.891 1 80.88 98 ALA B N 1
ATOM 1557 C CA . ALA B 1 98 ? -9.414 40.062 22.344 1 80.88 98 ALA B CA 1
ATOM 1558 C C . ALA B 1 98 ? -9.43 41.531 22.844 1 80.88 98 ALA B C 1
ATOM 1560 O O . ALA B 1 98 ? -10.219 41.875 23.719 1 80.88 98 ALA B O 1
ATOM 1561 N N . ASP B 1 99 ? -8.43 42.344 22.266 1 70.62 99 ASP B N 1
ATOM 1562 C CA . ASP B 1 99 ? -8.352 43.75 22.641 1 70.62 99 ASP B CA 1
ATOM 1563 C C . ASP B 1 99 ? -9.641 44.469 22.281 1 70.62 99 ASP B C 1
ATOM 1565 O O . ASP B 1 99 ? -10.141 45.281 23.062 1 70.62 99 ASP B O 1
ATOM 1569 N N . ALA B 1 100 ? -10.258 44.188 21.219 1 85.56 100 ALA B N 1
ATOM 1570 C CA . ALA B 1 100 ? -11.5 44.812 20.766 1 85.56 100 ALA B CA 1
ATOM 1571 C C . ALA B 1 100 ? -12.672 44.406 21.656 1 85.56 100 ALA B C 1
ATOM 1573 O O . ALA B 1 100 ? -13.648 45.125 21.797 1 85.56 100 ALA B O 1
ATOM 1574 N N . GLY B 1 101 ? -12.438 43.25 22.203 1 72.06 101 GLY B N 1
ATOM 1575 C CA . GLY B 1 101 ? -13.508 42.75 23.062 1 72.06 101 GLY B CA 1
ATOM 1576 C C . GLY B 1 101 ? -13.477 43.375 24.453 1 72.06 101 GLY B C 1
ATOM 1577 O O . GLY B 1 101 ? -14.414 43.188 25.234 1 72.06 101 GLY B O 1
ATOM 1578 N N . THR B 1 102 ? -12.375 43.938 24.828 1 76.75 102 THR B N 1
ATOM 1579 C CA . THR B 1 102 ? -12.266 44.531 26.156 1 76.75 102 THR B CA 1
ATOM 1580 C C . THR B 1 102 ? -12.586 46.031 26.109 1 76.75 102 THR B C 1
ATOM 1582 O O . THR B 1 102 ? -12.711 46.656 27.156 1 76.75 102 THR B O 1
ATOM 1585 N N . ASP B 1 103 ? -12.703 46.625 25.016 1 58.84 103 ASP B N 1
ATOM 1586 C CA . ASP B 1 103 ? -13.203 48 24.953 1 58.84 103 ASP B CA 1
ATOM 1587 C C . ASP B 1 103 ? -14.727 48.031 24.891 1 58.84 103 ASP B C 1
ATOM 1589 O O . ASP B 1 103 ? -15.344 47.156 24.281 1 58.84 103 ASP B O 1
#

Foldseek 3Di:
DVVVVVVVVVCCVPPPVVLVVLVPDDPVSSVVVVVVVLVVQLVVQLVVQVVLVHHSVLSVLSVDVPCVVVSVVCVVPDHRCVPPPPPPPPPVVVVVVVVVVVD/DVVVVVVVVVCCVPPPVVLVVLVPDDPVSSVVVVVVVLVVQLVVQLVVQVVLVHHSVLSVLSVDVPCVVVSVVCVVPDHRCVPPPPPPPPPVVVVVVVVVVVD

Organism: NCBI:txid1064539

Nearest PDB structures (foldseek):
  8ep7-assembly1_A-2  TM=4.577E-01  e=9.657E+00  Bacillus anthracis str. 'Ames Ancestor'
  8ep7-assembly1_A-2  TM=4.569E-01  e=9.657E+00  Bacillus anthracis str. 'Ames Ancestor'

Sequence (206 aa):
MEMLESVVALLNAVYWQPWAAIMSTDPWTANLVMAILLMLKLIFGGWVLAKGGRSPLWALVLLINGADILAMWLYAYIRWPFVDRAPARPAAESAVAADAGTDMEMLESVVALLNAVYWQPWAAIMSTDPWTANLVMAILLMLKLIFGGWVLAKGGRSPLWALVLLINGADILAMWLYAYIRWPFVDRAPARPAAESAVAADAGTD

Solvent-accessible surface area (backbone atoms only — not comparable to full-atom values): 10956 Å² total; per-residue (Å²): 110,67,64,61,50,50,52,50,51,50,51,40,56,60,65,43,42,61,58,51,55,44,66,68,43,56,68,68,57,34,52,49,53,49,50,53,54,49,50,50,46,35,54,28,41,15,45,42,31,42,64,34,57,37,68,39,72,66,28,59,54,56,74,41,73,76,31,54,57,54,49,38,45,49,59,47,69,49,89,32,61,43,46,67,49,68,74,46,64,52,4,47,59,56,39,54,54,50,56,60,63,72,102,110,70,65,61,49,51,50,51,51,50,49,40,55,60,65,42,43,62,56,50,55,43,65,67,42,57,68,68,57,34,50,49,53,49,49,52,53,49,50,50,44,36,54,29,42,16,44,41,31,41,65,34,54,38,67,39,71,65,28,61,54,55,74,41,74,75,30,54,56,56,49,38,46,50,58,45,70,50,88,34,61,44,46,67,51,68,74,45,62,52,4,46,59,55,39,52,52,51,57,59,65,71,102

pLDDT: mean 88.05, std 11.39, range [51.66, 97.56]

Secondary structure (DSSP, 8-state):
-HHHHHHHHHHIIIIIHHHHHHHTS-HHHHHHHHHHHHHHHHHHHHHHHHHTT--GGGGGGGGSTTHHHHHHHHHHHS--TTTSS----BHHHHHHHHHHHH-/-HHHHHHHHHHIIIIIHHHHHHHTS-HHHHHHHHHHHHHHHHHHHHHHHHHTT--GGGGGGGGSTTHHHHHHHHHHHS--TTTSS----BHHHHHHHHHHHH-

Radius of gyration: 24.03 Å; Cα contacts (8 Å, |Δi|>4): 195; chains: 2; bounding box: 24×81×59 Å